Protein AF-A0A955BLV3-F1 (afdb_monomer_lite)

Secondary structure (DSSP, 8-state):
-----SHHHHHHHHHHHHHHHHS------------------------------TT-EEEEEEEEEEEEEEEE---TTSTT-TT-S-EEEEEEEEEEEEEEE-----HHHHHHHHHHHHHHHHT-SB-TTS-B---HHHHHHHHHHHHHHHHHHHHHHHHHHT-HHHHHHHHHHHHHTT-HHHHHTT-------

Structure (mmCIF, N/CA/C/O backbone):
data_AF-A0A955BLV3-F1
#
_entry.id   AF-A0A955BLV3-F1
#
loop_
_atom_site.group_PDB
_atom_site.id
_atom_site.type_symbol
_atom_site.label_atom_id
_atom_site.label_alt_id
_atom_site.label_comp_id
_atom_site.label_asym_id
_atom_site.label_entity_id
_atom_site.label_seq_id
_atom_site.pdbx_PDB_ins_code
_atom_site.Cartn_x
_atom_site.Cartn_y
_atom_site.Cartn_z
_atom_site.occupancy
_atom_site.B_iso_or_equiv
_atom_site.auth_seq_id
_atom_site.auth_comp_id
_atom_site.auth_asym_id
_atom_site.auth_atom_id
_atom_site.pdbx_PDB_model_num
ATOM 1 N N . MET A 1 1 ? 104.290 30.096 -1.759 1.00 41.81 1 MET A N 1
ATOM 2 C CA . MET A 1 1 ? 103.885 31.305 -1.017 1.00 41.81 1 MET A CA 1
ATOM 3 C C . MET A 1 1 ? 102.812 31.991 -1.837 1.00 41.81 1 MET A C 1
ATOM 5 O O . MET A 1 1 ? 103.156 32.382 -2.937 1.00 41.81 1 MET A O 1
ATOM 9 N N . LEU A 1 2 ? 101.586 32.039 -1.290 1.00 43.69 2 LEU A N 1
ATOM 10 C CA . LEU A 1 2 ? 100.451 32.942 -1.575 1.00 43.69 2 LEU A CA 1
ATOM 11 C C . LEU A 1 2 ? 100.029 33.124 -3.053 1.00 43.69 2 LEU A C 1
ATOM 13 O O . LEU A 1 2 ? 100.850 33.360 -3.918 1.00 43.69 2 LEU A O 1
ATOM 17 N N . SER A 1 3 ? 98.762 33.092 -3.444 1.00 47.62 3 SER A N 1
ATOM 18 C CA . SER A 1 3 ? 97.493 33.281 -2.734 1.00 47.62 3 SER A CA 1
ATOM 19 C C . SER A 1 3 ? 96.396 32.627 -3.592 1.00 47.62 3 SER A C 1
ATOM 21 O O . SER A 1 3 ? 96.433 32.655 -4.819 1.00 47.62 3 SER A O 1
ATOM 23 N N . ASP A 1 4 ? 95.495 31.843 -3.010 1.00 55.97 4 ASP A N 1
ATOM 24 C CA . ASP A 1 4 ? 94.243 32.306 -2.395 1.00 55.97 4 ASP A CA 1
ATOM 25 C C . ASP A 1 4 ? 93.416 33.230 -3.307 1.00 55.97 4 ASP A C 1
ATOM 27 O O . ASP A 1 4 ? 93.172 34.390 -2.993 1.00 55.97 4 ASP A O 1
ATOM 31 N N . GLY A 1 5 ? 92.974 32.712 -4.459 1.00 52.47 5 GLY A N 1
ATOM 32 C CA . GLY A 1 5 ? 92.034 33.421 -5.346 1.00 52.47 5 GLY A CA 1
ATOM 33 C C . GLY A 1 5 ? 90.875 32.581 -5.894 1.00 52.47 5 GLY A C 1
ATOM 34 O O . GLY A 1 5 ? 89.934 33.132 -6.456 1.00 52.47 5 GLY A O 1
ATOM 35 N N . CYS A 1 6 ? 90.899 31.253 -5.734 1.00 46.31 6 CYS A N 1
ATOM 36 C CA . CYS A 1 6 ? 89.975 30.367 -6.459 1.00 46.31 6 CYS A CA 1
ATOM 37 C C . CYS A 1 6 ? 88.735 29.933 -5.644 1.00 46.31 6 CYS A C 1
ATOM 39 O O . CYS A 1 6 ? 87.732 29.508 -6.210 1.00 46.31 6 CYS A O 1
ATOM 41 N N . GLY A 1 7 ? 88.751 30.077 -4.313 1.00 51.06 7 GLY A N 1
ATOM 42 C CA . GLY A 1 7 ? 87.651 29.617 -3.448 1.00 51.06 7 GLY A CA 1
ATOM 43 C C . GLY A 1 7 ? 86.468 30.587 -3.319 1.00 51.06 7 GLY A C 1
ATOM 44 O O . GLY A 1 7 ? 85.351 30.171 -3.006 1.00 51.06 7 GLY A O 1
ATOM 45 N N . THR A 1 8 ? 86.688 31.882 -3.563 1.00 52.72 8 THR A N 1
ATOM 46 C CA . THR A 1 8 ? 85.695 32.932 -3.271 1.00 52.72 8 THR A CA 1
ATOM 47 C C . THR A 1 8 ? 84.676 33.104 -4.400 1.00 52.72 8 THR A C 1
ATOM 49 O O . THR A 1 8 ? 83.507 33.379 -4.141 1.00 52.72 8 THR A O 1
ATOM 52 N N . VAL A 1 9 ? 85.074 32.855 -5.652 1.00 53.97 9 VAL A N 1
ATOM 53 C CA . VAL A 1 9 ? 84.189 33.002 -6.823 1.00 53.97 9 VAL A CA 1
ATOM 54 C C . VAL A 1 9 ? 83.113 31.910 -6.846 1.00 53.97 9 VAL A C 1
ATOM 56 O O . VAL A 1 9 ? 81.953 32.172 -7.160 1.00 53.97 9 VAL A O 1
ATOM 59 N N . TRP A 1 10 ? 83.466 30.693 -6.425 1.00 48.00 10 TRP A N 1
ATOM 60 C CA . TRP A 1 10 ? 82.543 29.555 -6.418 1.00 48.00 10 TRP A CA 1
ATOM 61 C C . TRP A 1 10 ? 81.489 29.644 -5.306 1.00 48.00 10 TRP A C 1
ATOM 63 O O . TRP A 1 10 ? 80.335 29.266 -5.511 1.00 48.00 10 TRP A O 1
ATOM 73 N N . ARG A 1 11 ? 81.844 30.229 -4.154 1.00 52.75 11 ARG A N 1
ATOM 74 C CA . ARG A 1 11 ? 80.896 30.480 -3.055 1.00 52.75 11 ARG A CA 1
ATOM 75 C C . ARG A 1 11 ? 79.864 31.560 -3.395 1.00 52.75 11 ARG A C 1
ATOM 77 O O . ARG A 1 11 ? 78.702 31.402 -3.032 1.00 52.75 11 ARG A O 1
ATOM 84 N N . CYS A 1 12 ? 80.243 32.600 -4.141 1.00 50.69 12 CYS A N 1
ATOM 85 C CA . CYS A 1 12 ? 79.296 33.621 -4.606 1.00 50.69 12 CYS A CA 1
ATOM 86 C C . CYS A 1 12 ? 78.358 33.095 -5.709 1.00 50.69 12 CYS A C 1
ATOM 88 O O . CYS A 1 12 ? 77.173 33.423 -5.708 1.00 50.69 12 CYS A O 1
ATOM 90 N N . ALA A 1 13 ? 78.851 32.230 -6.603 1.00 52.94 13 ALA A N 1
ATOM 91 C CA . ALA A 1 13 ? 78.028 31.613 -7.648 1.00 52.94 13 ALA A CA 1
ATOM 92 C C . ALA A 1 13 ? 76.961 30.656 -7.078 1.00 52.94 13 ALA A C 1
ATOM 94 O O . ALA A 1 13 ? 75.814 30.668 -7.525 1.00 52.94 13 ALA A O 1
ATOM 95 N N . LEU A 1 14 ? 77.306 29.876 -6.047 1.00 52.59 14 LEU A N 1
ATOM 96 C CA . LEU A 1 14 ? 76.364 28.971 -5.377 1.00 52.59 14 LEU A CA 1
ATOM 97 C C . LEU A 1 14 ? 75.278 29.716 -4.585 1.00 52.59 14 LEU A C 1
ATOM 99 O O . LEU A 1 14 ? 74.123 29.293 -4.593 1.00 52.59 14 LEU A O 1
ATOM 103 N N . LEU A 1 15 ? 75.611 30.850 -3.960 1.00 54.25 15 LEU A N 1
ATOM 104 C CA . LEU A 1 15 ? 74.626 31.694 -3.269 1.00 54.25 15 LEU A CA 1
ATOM 105 C C . LEU A 1 15 ? 73.683 32.420 -4.245 1.00 54.25 15 LEU A C 1
ATOM 107 O O . LEU A 1 15 ? 72.492 32.541 -3.959 1.00 54.25 15 LEU A O 1
ATOM 111 N N . GLY A 1 16 ? 74.173 32.832 -5.420 1.00 53.47 16 GLY A N 1
ATOM 112 C CA . GLY A 1 16 ? 73.336 33.424 -6.472 1.00 53.47 16 GLY A CA 1
ATOM 113 C C . GLY A 1 16 ? 72.336 32.433 -7.083 1.00 53.47 16 GLY A C 1
ATOM 114 O O . GLY A 1 16 ? 71.168 32.771 -7.277 1.00 53.47 16 GLY A O 1
ATOM 115 N N . ALA A 1 17 ? 72.758 31.188 -7.324 1.00 53.56 17 ALA A N 1
ATOM 116 C CA . ALA A 1 17 ? 71.884 30.147 -7.873 1.00 53.56 17 ALA A CA 1
ATOM 117 C C . ALA A 1 17 ? 70.778 29.718 -6.891 1.00 53.56 17 ALA A C 1
ATOM 119 O O . ALA A 1 17 ? 69.649 29.450 -7.304 1.00 53.56 17 ALA A O 1
ATOM 120 N N . LEU A 1 18 ? 71.066 29.709 -5.584 1.00 52.84 18 LEU A N 1
ATOM 121 C CA . LEU A 1 18 ? 70.081 29.339 -4.564 1.00 52.84 18 LEU A CA 1
ATOM 122 C C . LEU A 1 18 ? 69.027 30.443 -4.342 1.00 52.84 18 LEU A C 1
ATOM 124 O O . LEU A 1 18 ? 67.868 30.134 -4.077 1.00 52.84 18 LEU A O 1
ATOM 128 N N . ALA A 1 19 ? 69.382 31.718 -4.540 1.00 50.75 19 ALA A N 1
ATOM 129 C CA . ALA A 1 19 ? 68.429 32.834 -4.495 1.00 50.75 19 ALA A CA 1
ATOM 130 C C . ALA A 1 19 ? 67.481 32.871 -5.715 1.00 50.75 19 ALA A C 1
ATOM 132 O O . ALA A 1 19 ? 66.307 33.230 -5.581 1.00 50.75 19 ALA A O 1
ATOM 133 N N . ALA A 1 20 ? 67.955 32.443 -6.892 1.00 51.16 20 ALA A N 1
ATOM 134 C CA . ALA A 1 20 ? 67.124 32.306 -8.092 1.00 51.16 20 ALA A CA 1
ATOM 135 C C . ALA A 1 20 ? 66.161 31.102 -8.019 1.00 51.16 20 ALA A C 1
ATOM 137 O O . ALA A 1 20 ? 65.061 31.159 -8.565 1.00 51.16 20 ALA A O 1
ATOM 138 N N . ALA A 1 21 ? 66.526 30.034 -7.301 1.00 50.75 21 ALA A N 1
ATOM 139 C CA . ALA A 1 21 ? 65.658 28.868 -7.120 1.00 50.75 21 ALA A CA 1
ATOM 140 C C . ALA A 1 21 ? 64.458 29.139 -6.189 1.00 50.75 21 ALA A C 1
ATOM 142 O O . ALA A 1 21 ? 63.402 28.533 -6.358 1.00 50.75 21 ALA A O 1
ATOM 143 N N . VAL A 1 22 ? 64.583 30.066 -5.230 1.00 52.88 22 VAL A N 1
ATOM 144 C CA . VAL A 1 22 ? 63.515 30.370 -4.253 1.00 52.88 22 VAL A CA 1
ATOM 145 C C . VAL A 1 22 ? 62.474 31.362 -4.798 1.00 52.88 22 VAL A C 1
ATOM 147 O O . VAL A 1 22 ? 61.337 31.382 -4.334 1.00 52.88 22 VAL A O 1
ATOM 150 N N . THR A 1 23 ? 62.805 32.152 -5.822 1.00 52.72 23 THR A N 1
ATOM 151 C CA . THR A 1 23 ? 61.884 33.150 -6.403 1.00 52.72 23 THR A CA 1
ATOM 152 C C . THR A 1 23 ? 61.032 32.622 -7.563 1.00 52.72 23 THR A C 1
ATOM 154 O O . THR A 1 23 ? 60.131 33.319 -8.024 1.00 52.72 23 THR A O 1
ATOM 157 N N . ALA A 1 24 ?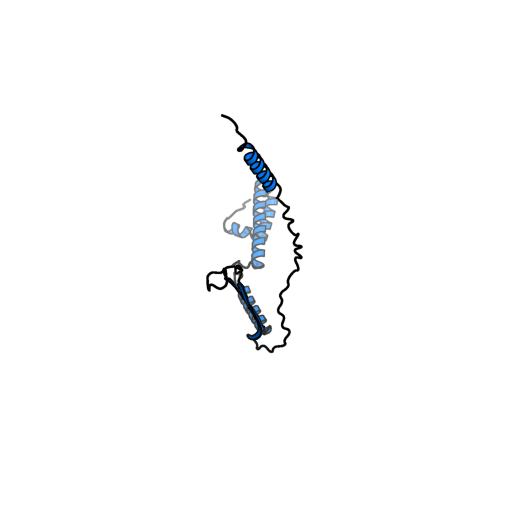 61.217 31.362 -7.970 1.00 48.25 24 ALA A N 1
ATOM 158 C CA . ALA A 1 24 ? 60.401 30.693 -8.985 1.00 48.25 24 ALA A CA 1
ATOM 159 C C . ALA A 1 24 ? 59.160 29.975 -8.411 1.00 48.25 24 ALA A C 1
ATOM 161 O O . ALA A 1 24 ? 58.654 29.030 -9.014 1.00 48.25 24 ALA A O 1
ATOM 162 N N . VAL A 1 25 ? 58.607 30.442 -7.284 1.00 51.34 25 VAL A N 1
ATOM 163 C CA . VAL A 1 25 ? 57.214 30.134 -6.902 1.00 51.34 25 VAL A CA 1
ATOM 164 C C . VAL A 1 25 ? 56.297 31.037 -7.735 1.00 51.34 25 VAL A C 1
ATOM 166 O O . VAL A 1 25 ? 55.610 31.935 -7.249 1.00 51.34 25 VAL A O 1
ATOM 169 N N . GLY A 1 26 ? 56.365 30.840 -9.052 1.00 49.84 26 GLY A N 1
ATOM 170 C CA . GLY A 1 26 ? 55.448 31.418 -10.017 1.00 49.84 26 GLY A CA 1
ATOM 171 C C . GLY A 1 26 ? 54.077 30.811 -9.776 1.00 49.84 26 GLY A C 1
ATOM 172 O O . GLY A 1 26 ? 53.856 29.638 -10.051 1.00 49.84 26 GLY A O 1
ATOM 173 N N . ARG A 1 27 ? 53.212 31.630 -9.179 1.00 51.41 27 ARG A N 1
ATOM 174 C CA . ARG A 1 27 ? 51.766 31.479 -9.000 1.00 51.41 27 ARG A CA 1
ATOM 175 C C . ARG A 1 27 ? 51.173 30.351 -9.847 1.00 51.41 27 ARG A C 1
ATOM 177 O O . ARG A 1 27 ? 50.987 30.496 -11.053 1.00 51.41 27 ARG A O 1
ATOM 184 N N . CYS A 1 28 ? 50.796 29.262 -9.184 1.00 49.41 28 CYS A N 1
ATOM 185 C CA . CYS A 1 28 ? 49.754 28.383 -9.682 1.00 49.41 28 CYS A CA 1
ATOM 186 C C . CYS A 1 28 ? 48.475 29.229 -9.673 1.00 49.41 28 CYS A C 1
ATOM 188 O O . CYS A 1 28 ? 47.757 29.272 -8.674 1.00 49.41 28 CYS A O 1
ATOM 190 N N . GLU A 1 29 ? 48.221 29.987 -10.737 1.00 53.81 29 GLU A N 1
ATOM 191 C CA . GLU A 1 29 ? 46.892 30.525 -10.973 1.00 53.81 29 GLU A CA 1
ATOM 192 C C . GLU A 1 29 ? 46.002 29.308 -11.186 1.00 53.81 29 GLU A C 1
ATOM 194 O O . GLU A 1 29 ? 45.973 28.694 -12.253 1.00 53.81 29 GLU A O 1
ATOM 199 N N . GLY A 1 30 ? 45.355 28.886 -10.099 1.00 45.75 30 GLY A N 1
ATOM 200 C CA . GLY A 1 30 ? 44.266 27.940 -10.163 1.00 45.75 30 GLY A CA 1
ATOM 201 C C . GLY A 1 30 ? 43.266 28.529 -11.135 1.00 45.75 30 GLY A C 1
ATOM 202 O O . GLY A 1 30 ? 42.584 29.497 -10.801 1.00 45.75 30 GLY A O 1
ATOM 203 N N . GLN A 1 31 ? 43.223 27.977 -12.350 1.00 57.50 31 GLN A N 1
ATOM 204 C CA . GLN A 1 31 ? 42.129 28.219 -13.271 1.00 57.50 31 GLN A CA 1
ATOM 205 C C . GLN A 1 31 ? 40.856 28.052 -12.453 1.00 57.50 31 GLN A C 1
ATOM 207 O O . GLN A 1 31 ? 40.599 26.977 -11.900 1.00 57.50 31 GLN A O 1
ATOM 212 N N . THR A 1 32 ? 40.095 29.132 -12.310 1.00 55.00 32 THR A N 1
ATOM 213 C CA . THR A 1 32 ? 38.776 29.085 -11.704 1.00 55.00 32 THR A CA 1
ATOM 214 C C . THR A 1 32 ? 37.904 28.307 -12.675 1.00 55.00 32 THR A C 1
ATOM 216 O O . THR A 1 32 ? 37.265 28.855 -13.567 1.00 55.00 32 THR A O 1
ATOM 219 N N . VAL A 1 33 ? 37.948 26.979 -12.548 1.00 56.28 33 VAL A N 1
ATOM 220 C CA . VAL A 1 33 ? 37.059 26.063 -13.247 1.00 56.28 33 VAL A CA 1
ATOM 221 C C . VAL A 1 33 ? 35.659 26.467 -12.821 1.00 56.28 33 VAL A C 1
ATOM 223 O O . VAL A 1 33 ? 35.214 26.145 -11.718 1.00 56.28 33 VAL A O 1
ATOM 226 N N . GLN A 1 34 ? 34.986 27.231 -13.677 1.00 64.75 34 GLN A N 1
ATOM 227 C CA . GLN A 1 34 ? 33.592 27.586 -13.502 1.00 64.75 34 GLN A CA 1
ATOM 228 C C . GLN A 1 34 ? 32.796 26.288 -13.619 1.00 64.75 34 GLN A C 1
ATOM 230 O O . GLN A 1 34 ? 32.464 25.827 -14.710 1.00 64.75 34 GLN A O 1
ATOM 235 N N . ARG A 1 35 ? 32.544 25.640 -12.477 1.00 61.69 35 ARG A N 1
ATOM 236 C CA . ARG A 1 35 ? 31.644 24.493 -12.403 1.00 61.69 35 ARG A CA 1
ATOM 237 C C . ARG A 1 35 ? 30.228 25.031 -12.524 1.00 61.69 35 ARG A C 1
ATOM 239 O O . ARG A 1 35 ? 29.573 25.314 -11.526 1.00 61.69 35 ARG A O 1
ATOM 246 N N . LEU A 1 36 ? 29.769 25.187 -13.759 1.00 69.00 36 LEU A N 1
ATOM 247 C CA . LEU A 1 36 ? 28.344 25.237 -14.035 1.00 69.00 36 LEU A CA 1
ATOM 248 C C . LEU A 1 36 ? 27.786 23.881 -13.598 1.00 69.00 36 LEU A C 1
ATOM 250 O O . LEU A 1 36 ? 28.032 22.858 -14.237 1.00 69.00 36 LEU A O 1
ATOM 254 N N . LEU A 1 37 ? 27.099 23.854 -12.456 1.00 78.38 37 LEU A N 1
ATOM 255 C CA . LEU A 1 37 ? 26.375 22.673 -12.011 1.00 78.38 37 LEU A CA 1
ATOM 256 C C . LEU A 1 37 ? 25.085 22.611 -12.828 1.00 78.38 37 LEU A C 1
ATOM 258 O O . LEU A 1 37 ? 24.020 23.004 -12.360 1.00 78.38 37 LEU A O 1
ATOM 262 N N . LEU A 1 38 ? 25.196 22.193 -14.091 1.00 84.50 38 LEU A N 1
ATOM 263 C CA . LEU A 1 38 ? 24.004 21.884 -14.864 1.00 84.50 38 LEU A CA 1
ATOM 264 C C . LEU A 1 38 ? 23.388 20.625 -14.246 1.00 84.50 38 LEU A C 1
ATOM 266 O O . LEU A 1 38 ? 24.076 19.599 -14.176 1.00 84.50 38 LEU A O 1
ATOM 270 N N . PRO A 1 39 ? 22.123 20.668 -13.791 1.00 83.19 39 PRO A N 1
ATOM 271 C CA . PRO A 1 39 ? 21.417 19.450 -13.450 1.00 83.19 39 PRO A CA 1
ATOM 272 C C . PRO A 1 39 ? 21.353 18.596 -14.719 1.00 83.19 39 PRO A C 1
ATOM 274 O O . PRO A 1 39 ? 20.697 18.938 -15.702 1.00 83.19 39 PRO A O 1
ATOM 277 N N . THR A 1 40 ? 22.127 17.515 -14.730 1.00 82.38 40 THR A N 1
ATOM 278 C CA . THR A 1 40 ? 22.131 16.554 -15.828 1.00 82.38 40 THR A CA 1
ATOM 279 C C . THR A 1 40 ? 20.998 15.577 -15.574 1.00 82.38 40 THR A C 1
ATOM 281 O O . THR A 1 40 ? 21.087 14.703 -14.715 1.00 82.38 40 THR A O 1
ATOM 284 N N . PHE A 1 41 ? 19.899 15.760 -16.300 1.00 80.25 41 PHE A N 1
ATOM 285 C CA . PHE A 1 41 ? 18.784 14.825 -16.282 1.00 80.25 41 PHE A CA 1
ATOM 286 C C . PHE A 1 41 ? 19.031 13.744 -17.331 1.00 80.25 41 PHE A C 1
ATOM 288 O O . PHE A 1 41 ? 19.151 14.034 -18.519 1.00 80.25 41 PHE A O 1
ATOM 295 N N . TYR A 1 42 ? 19.091 12.493 -16.888 1.00 76.19 42 TYR A N 1
ATOM 296 C CA . TYR A 1 42 ? 19.060 11.329 -17.763 1.00 76.19 42 TYR A CA 1
ATOM 297 C C . TYR A 1 42 ? 17.682 10.691 -17.607 1.00 76.19 42 TYR A C 1
ATOM 299 O O . TYR A 1 42 ? 17.310 10.292 -16.505 1.00 76.19 42 TYR A O 1
ATOM 307 N N . GLY A 1 43 ? 16.911 10.639 -18.691 1.00 78.50 43 GLY A N 1
ATOM 308 C CA . GLY A 1 43 ? 15.562 10.085 -18.697 1.00 78.50 43 GLY A CA 1
ATOM 309 C C . GLY A 1 43 ? 15.359 9.178 -19.900 1.00 78.50 43 GLY A C 1
ATOM 310 O O . GLY A 1 43 ? 15.777 9.504 -21.008 1.00 78.50 43 GLY A O 1
ATOM 311 N N . PHE A 1 44 ? 14.713 8.041 -19.673 1.00 78.31 44 PHE A N 1
ATOM 312 C CA . PHE A 1 44 ? 14.191 7.175 -20.721 1.00 78.31 44 PHE A CA 1
ATOM 313 C C . PHE A 1 44 ? 12.666 7.196 -20.616 1.00 78.31 44 PHE A C 1
ATOM 315 O O . PHE A 1 44 ? 12.121 6.953 -19.541 1.00 78.31 44 PHE A O 1
ATOM 322 N N . GLY A 1 45 ? 11.988 7.523 -21.715 1.00 81.62 45 GLY A N 1
ATOM 323 C CA . GLY A 1 45 ? 10.532 7.576 -21.787 1.00 81.62 45 GLY A CA 1
ATOM 324 C C . GLY A 1 45 ? 10.037 6.829 -23.016 1.00 81.62 45 GLY A C 1
ATOM 325 O O . GLY A 1 45 ? 10.569 7.012 -24.109 1.00 81.62 45 GLY A O 1
ATOM 326 N N . ALA A 1 46 ? 9.013 6.002 -22.833 1.00 79.44 46 ALA A N 1
ATOM 327 C CA . ALA A 1 46 ? 8.322 5.310 -23.910 1.00 79.44 46 ALA A CA 1
ATOM 328 C C . ALA A 1 46 ? 6.824 5.610 -23.799 1.00 79.44 46 ALA A C 1
ATOM 330 O O . ALA A 1 46 ? 6.217 5.359 -22.759 1.00 79.44 46 ALA A O 1
ATOM 331 N N . GLN A 1 47 ? 6.231 6.147 -24.866 1.00 89.00 47 GLN A N 1
ATOM 332 C CA . GLN A 1 47 ? 4.793 6.389 -24.962 1.00 89.00 47 GLN A CA 1
ATOM 333 C C . GLN A 1 47 ? 4.216 5.414 -25.984 1.00 89.00 47 GLN A C 1
ATOM 335 O O . GLN A 1 47 ? 4.313 5.621 -27.190 1.00 89.00 47 GLN A O 1
ATOM 340 N N . THR A 1 48 ? 3.676 4.305 -25.494 1.00 87.94 48 THR A N 1
ATOM 341 C CA . THR A 1 48 ? 3.106 3.240 -26.323 1.00 87.94 48 THR A CA 1
ATOM 342 C C . THR A 1 48 ? 1.774 2.799 -25.735 1.00 87.94 48 THR A C 1
ATOM 344 O O . THR A 1 48 ? 1.515 2.984 -24.545 1.00 87.94 48 THR A O 1
ATOM 347 N N . THR A 1 49 ? 0.912 2.229 -26.570 1.00 92.12 49 THR A N 1
ATOM 348 C CA . THR A 1 49 ? -0.342 1.617 -26.130 1.00 92.12 49 THR A CA 1
ATOM 349 C C . THR A 1 49 ? -0.192 0.112 -26.251 1.00 92.12 49 THR A C 1
ATOM 351 O O . THR A 1 49 ? 0.081 -0.397 -27.336 1.00 92.12 49 THR A O 1
ATOM 354 N N . VAL A 1 50 ? -0.354 -0.595 -25.136 1.00 92.38 50 VAL A N 1
ATOM 355 C CA . VAL A 1 50 ? -0.257 -2.054 -25.078 1.00 92.38 50 VAL A CA 1
ATOM 356 C C . VAL A 1 50 ? -1.530 -2.635 -24.478 1.00 92.38 50 VAL A C 1
ATOM 358 O O . VAL A 1 50 ? -2.101 -2.069 -23.547 1.00 92.38 50 VAL A O 1
ATOM 361 N N . VAL A 1 51 ? -1.978 -3.768 -25.015 1.00 94.81 51 VAL A N 1
ATOM 362 C CA . VAL A 1 51 ? -3.062 -4.556 -24.422 1.00 94.81 51 VAL A CA 1
ATOM 363 C C . VAL A 1 51 ? -2.430 -5.520 -23.426 1.00 94.81 51 VAL A C 1
ATOM 365 O O . VAL A 1 51 ? -1.631 -6.373 -23.808 1.00 94.81 51 VAL A O 1
ATOM 368 N N . VAL A 1 52 ? -2.764 -5.359 -22.147 1.00 95.88 52 VAL A N 1
ATOM 369 C CA . VAL A 1 52 ? -2.251 -6.186 -21.048 1.00 95.88 52 VAL A CA 1
ATOM 370 C C . VAL A 1 52 ? -3.396 -7.070 -20.551 1.00 95.88 52 VAL A C 1
ATOM 372 O O . VAL A 1 52 ? -4.466 -6.533 -20.258 1.00 95.88 52 VAL A O 1
ATOM 375 N N . PRO A 1 53 ? -3.222 -8.402 -20.466 1.00 92.50 53 PRO A N 1
ATOM 376 C CA . PRO A 1 53 ? -4.239 -9.257 -19.867 1.00 92.50 53 PRO A CA 1
ATOM 377 C C . PRO A 1 53 ? -4.360 -8.974 -18.363 1.00 92.50 53 PRO A C 1
ATOM 379 O O . PRO A 1 53 ? -3.421 -8.475 -17.743 1.00 92.50 53 PRO A O 1
ATOM 382 N N . ASP A 1 54 ? -5.506 -9.296 -17.760 1.00 94.75 54 ASP A N 1
ATOM 383 C CA . ASP A 1 54 ? -5.684 -9.143 -16.314 1.00 94.75 54 ASP A CA 1
ATOM 384 C C . ASP A 1 54 ? -4.677 -10.020 -15.547 1.00 94.75 54 ASP A C 1
ATOM 386 O O . ASP A 1 54 ? -4.501 -11.199 -15.863 1.00 94.75 54 ASP A O 1
ATOM 390 N N . ARG A 1 55 ? -3.968 -9.422 -14.582 1.00 90.06 55 ARG A N 1
ATOM 391 C CA . ARG A 1 55 ? -2.790 -9.977 -13.880 1.00 90.06 55 ARG A CA 1
ATOM 392 C C . ARG A 1 55 ? -1.598 -10.306 -14.784 1.00 90.06 55 ARG A C 1
ATOM 394 O O . ARG A 1 55 ? -0.655 -10.974 -14.360 1.00 90.06 55 ARG A O 1
ATOM 401 N N . GLY A 1 56 ? -1.627 -9.830 -16.021 1.00 92.25 56 GLY A N 1
ATOM 402 C CA . GLY A 1 56 ? -0.548 -9.959 -16.979 1.00 92.25 56 GLY A CA 1
ATOM 403 C C . GLY A 1 56 ? 0.549 -8.928 -16.774 1.00 92.25 56 GLY A C 1
ATOM 404 O O . GLY A 1 56 ? 0.342 -7.851 -16.210 1.00 92.25 56 GLY A O 1
ATOM 405 N N . THR A 1 57 ? 1.719 -9.250 -17.314 1.00 93.56 57 THR A N 1
ATOM 406 C CA . THR A 1 57 ? 2.826 -8.315 -17.476 1.00 93.56 57 THR A CA 1
ATOM 407 C C . 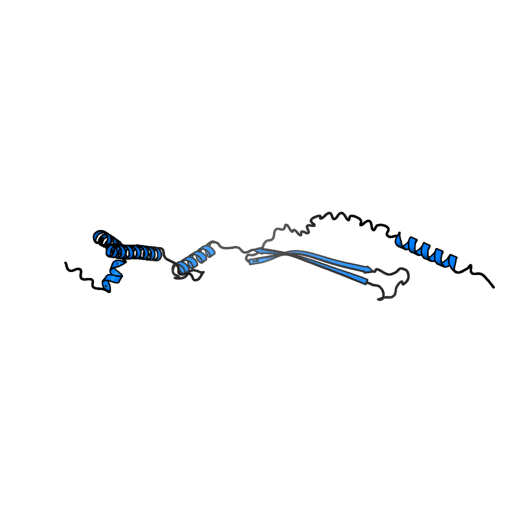THR A 1 57 ? 3.187 -8.225 -18.954 1.00 93.56 57 THR A C 1
ATOM 409 O O . THR A 1 57 ? 3.194 -9.225 -19.671 1.00 93.56 57 THR A O 1
ATOM 412 N N . VAL A 1 58 ? 3.456 -7.014 -19.435 1.00 95.00 58 VAL A N 1
ATOM 413 C CA . VAL A 1 58 ? 3.923 -6.758 -20.801 1.00 95.00 58 VAL A CA 1
ATOM 414 C C . VAL A 1 58 ? 5.226 -5.985 -20.727 1.00 95.00 58 VAL A C 1
ATOM 416 O O . VAL A 1 58 ? 5.329 -4.962 -20.048 1.00 95.00 58 VAL A O 1
ATOM 419 N N . TYR A 1 59 ? 6.230 -6.485 -21.437 1.00 93.00 59 TYR A N 1
ATOM 420 C CA . TYR A 1 59 ? 7.517 -5.825 -21.578 1.00 93.00 59 TYR A CA 1
ATOM 421 C C . TYR A 1 59 ? 7.404 -4.683 -22.594 1.00 93.00 59 TYR A C 1
ATOM 423 O O . TYR A 1 59 ? 7.045 -4.918 -23.746 1.00 93.00 59 TYR A O 1
ATOM 431 N N . LEU A 1 60 ? 7.692 -3.451 -22.168 1.00 91.06 60 LEU A N 1
ATOM 432 C CA . LEU A 1 60 ? 7.636 -2.263 -23.029 1.00 91.06 60 LEU A CA 1
ATOM 433 C C . LEU A 1 60 ? 8.937 -2.031 -23.801 1.00 91.06 60 LEU A C 1
ATOM 435 O O . LEU A 1 60 ? 8.933 -1.331 -24.811 1.00 91.06 60 LEU A O 1
ATOM 439 N N . GLY A 1 61 ? 10.049 -2.585 -23.319 1.00 89.94 61 GLY A N 1
ATOM 440 C CA . GLY A 1 61 ? 11.368 -2.404 -23.915 1.00 89.94 61 GLY A CA 1
ATOM 441 C C . GLY A 1 61 ? 12.432 -2.047 -22.887 1.00 89.94 61 GLY A C 1
ATOM 442 O O . GLY A 1 61 ? 12.178 -1.973 -21.683 1.00 89.94 61 GLY A O 1
ATOM 443 N N . GLY A 1 62 ? 13.642 -1.804 -23.373 1.00 89.25 62 GLY A N 1
ATOM 444 C CA . GLY A 1 62 ? 14.773 -1.416 -22.549 1.00 89.25 62 GLY A CA 1
ATOM 445 C C . GLY A 1 62 ? 15.851 -0.699 -23.346 1.00 89.25 62 GLY A C 1
ATOM 446 O O . GLY A 1 62 ? 15.837 -0.688 -24.576 1.00 89.25 62 GLY A O 1
ATOM 447 N N . VAL A 1 63 ? 16.767 -0.074 -22.617 1.00 87.75 63 VAL A N 1
ATOM 448 C CA . VAL A 1 63 ? 17.967 0.568 -23.140 1.00 87.75 63 VAL A CA 1
ATOM 449 C C . VAL A 1 63 ? 19.185 -0.140 -22.573 1.00 87.75 63 VAL A C 1
ATOM 451 O O . VAL A 1 63 ? 19.368 -0.207 -21.359 1.00 87.75 63 VAL A O 1
ATOM 454 N N . ASP A 1 64 ? 20.032 -0.637 -23.466 1.00 87.69 64 ASP A N 1
ATOM 455 C CA . ASP A 1 64 ? 21.316 -1.234 -23.131 1.00 87.69 64 ASP A CA 1
ATOM 456 C C . ASP A 1 64 ? 22.433 -0.381 -23.729 1.00 87.69 64 ASP A C 1
ATOM 458 O O . ASP A 1 64 ? 22.515 -0.159 -24.937 1.00 87.69 64 ASP A O 1
ATOM 462 N N . GLY A 1 65 ? 23.300 0.125 -22.862 1.00 82.31 65 GLY A N 1
ATOM 463 C CA . GLY A 1 65 ? 24.473 0.908 -23.216 1.00 82.31 65 GLY A CA 1
ATOM 464 C C . GLY A 1 65 ? 25.724 0.197 -22.731 1.00 82.31 65 GLY A C 1
ATOM 465 O O . GLY A 1 65 ? 25.848 -0.126 -21.554 1.00 82.31 65 GLY A O 1
ATOM 466 N N . SER A 1 66 ? 26.691 -0.026 -23.617 1.00 87.88 66 SER A N 1
ATOM 467 C CA . SER A 1 66 ? 28.027 -0.461 -23.212 1.00 87.88 66 SER A CA 1
ATOM 468 C C . SER A 1 66 ? 29.062 0.499 -23.781 1.00 87.88 66 SER A C 1
ATOM 470 O O . SER A 1 66 ? 29.069 0.802 -24.973 1.00 87.88 66 SER A O 1
ATOM 472 N N . ARG A 1 67 ? 29.934 1.008 -22.917 1.00 84.25 67 ARG A N 1
ATOM 473 C CA . ARG A 1 67 ? 31.043 1.883 -23.271 1.00 84.25 67 ARG A CA 1
ATOM 474 C C . ARG A 1 67 ? 32.335 1.230 -22.811 1.00 84.25 67 ARG A C 1
ATOM 476 O O . ARG A 1 67 ? 32.510 0.914 -21.635 1.00 84.25 67 ARG A O 1
ATOM 483 N N . ARG A 1 68 ? 33.254 1.030 -23.751 1.00 85.12 68 ARG A N 1
ATOM 484 C CA . ARG A 1 68 ? 34.607 0.540 -23.482 1.00 85.12 68 ARG A CA 1
ATOM 485 C C . ARG A 1 68 ? 35.585 1.668 -23.776 1.00 85.12 68 ARG A C 1
ATOM 487 O O . ARG A 1 68 ? 35.650 2.135 -24.906 1.00 85.12 68 ARG A O 1
ATOM 494 N N . GLY A 1 69 ? 36.305 2.116 -22.757 1.00 80.44 69 GLY A N 1
ATOM 495 C CA . GLY A 1 69 ? 37.376 3.098 -22.878 1.00 80.44 69 GLY A CA 1
ATOM 496 C C . GLY A 1 69 ? 38.720 2.416 -22.672 1.00 80.44 69 GLY A C 1
ATOM 497 O O . GLY A 1 69 ? 38.877 1.600 -21.763 1.00 80.44 69 GLY A O 1
ATOM 498 N N . GLN A 1 70 ? 39.695 2.735 -23.511 1.00 76.88 70 GLN A N 1
ATOM 499 C CA . GLN A 1 70 ? 41.074 2.322 -23.300 1.00 76.88 70 GLN A CA 1
ATOM 500 C C . GLN A 1 70 ? 41.955 3.552 -23.450 1.00 76.88 70 GLN A C 1
ATOM 502 O O . GLN A 1 70 ? 42.083 4.082 -24.549 1.00 76.88 70 GLN A O 1
ATOM 507 N N . ASN A 1 71 ? 42.569 3.975 -22.351 1.00 71.50 71 ASN A N 1
ATOM 508 C CA . ASN A 1 71 ? 43.575 5.023 -22.372 1.00 71.50 71 ASN A CA 1
ATOM 509 C C . ASN A 1 71 ? 44.950 4.362 -22.290 1.00 71.50 71 ASN A C 1
ATOM 511 O O . ASN A 1 71 ? 45.263 3.619 -21.354 1.00 71.50 71 ASN A O 1
ATOM 515 N N . CYS A 1 72 ? 45.776 4.609 -23.303 1.00 64.56 72 CYS A N 1
ATOM 516 C CA . CYS A 1 72 ? 47.185 4.252 -23.298 1.00 64.56 72 CYS A CA 1
ATOM 517 C C . CYS A 1 72 ? 48.007 5.533 -23.149 1.00 64.56 72 CYS A C 1
ATOM 519 O O . CYS A 1 72 ? 48.130 6.304 -24.096 1.00 64.56 72 CYS A O 1
ATOM 521 N N . CYS A 1 73 ? 48.570 5.759 -21.963 1.00 63.78 73 CYS A N 1
ATOM 522 C CA . CYS A 1 73 ? 49.581 6.793 -21.778 1.00 63.78 73 CYS A CA 1
ATOM 523 C C . CYS A 1 73 ? 50.950 6.110 -21.885 1.00 63.78 73 CYS A C 1
ATOM 525 O O . CYS A 1 73 ? 51.406 5.459 -20.946 1.00 63.78 73 CYS A O 1
ATOM 527 N N . GLY A 1 74 ? 51.549 6.146 -23.076 1.00 57.47 74 GLY A N 1
ATOM 528 C CA . GLY A 1 74 ? 52.903 5.647 -23.323 1.00 57.47 74 GLY A CA 1
ATOM 529 C C . GLY A 1 74 ? 53.892 6.808 -23.397 1.00 57.47 74 GLY A C 1
ATOM 530 O O . GLY A 1 74 ? 53.582 7.830 -24.004 1.00 57.47 74 GLY A O 1
ATOM 531 N N . MET A 1 75 ? 55.078 6.669 -22.798 1.00 55.31 75 MET A N 1
ATOM 532 C CA . MET A 1 75 ? 56.161 7.639 -22.995 1.00 55.31 75 MET A CA 1
ATOM 533 C C . MET A 1 75 ? 56.655 7.595 -24.457 1.00 55.31 75 MET A C 1
ATOM 535 O O . MET A 1 75 ? 56.856 6.500 -24.987 1.00 55.31 75 MET A O 1
ATOM 539 N N . PRO A 1 76 ? 56.920 8.748 -25.103 1.00 54.03 76 PRO A N 1
ATOM 540 C CA . PRO A 1 76 ? 57.348 8.807 -26.506 1.00 54.03 76 PRO A CA 1
ATOM 541 C C . PRO A 1 76 ? 58.747 8.212 -26.776 1.00 54.03 76 PRO A C 1
ATOM 543 O O . PRO A 1 76 ? 59.091 7.992 -27.931 1.00 54.03 76 PRO A O 1
ATOM 546 N N . LEU A 1 77 ? 59.542 7.904 -25.740 1.00 55.91 77 LEU A N 1
ATOM 547 C CA . LEU A 1 77 ? 60.924 7.397 -25.848 1.00 55.91 77 LEU A CA 1
ATOM 548 C C . LEU A 1 77 ? 61.111 5.964 -25.306 1.00 55.91 77 LEU A C 1
ATOM 550 O O . LEU A 1 77 ? 62.186 5.592 -24.851 1.00 55.91 77 LEU A O 1
ATOM 554 N N . GLY A 1 78 ? 60.058 5.147 -25.352 1.00 54.12 78 GLY A N 1
ATOM 555 C CA . GLY A 1 78 ? 60.084 3.734 -24.944 1.00 54.12 78 GLY A CA 1
ATOM 556 C C . GLY A 1 78 ? 59.000 2.928 -25.653 1.00 54.12 78 GLY A C 1
ATOM 557 O O . GLY A 1 78 ? 58.266 2.161 -25.031 1.00 54.12 78 GLY A O 1
ATOM 558 N N . GLY A 1 79 ? 58.835 3.202 -26.949 1.00 56.44 79 GLY A N 1
ATOM 559 C CA . GLY A 1 79 ? 57.750 2.703 -27.779 1.00 56.44 79 GLY A CA 1
ATOM 560 C C . GLY A 1 79 ? 57.707 1.179 -27.866 1.00 56.44 79 GLY A C 1
ATOM 561 O O . GLY A 1 79 ? 58.651 0.532 -28.304 1.00 56.44 79 GLY A O 1
ATOM 562 N N . GLY A 1 80 ? 56.549 0.619 -27.524 1.00 54.84 80 GLY A N 1
ATOM 563 C CA . GLY A 1 80 ? 56.099 -0.634 -28.121 1.00 54.84 80 GLY A CA 1
ATOM 564 C C . GLY A 1 80 ? 56.264 -1.905 -27.300 1.00 54.84 80 GLY A C 1
ATOM 565 O O . GLY A 1 80 ? 55.806 -2.936 -27.781 1.00 54.84 80 GLY A O 1
ATOM 566 N N . VAL A 1 81 ? 56.820 -1.884 -26.082 1.00 54.91 81 VAL A N 1
ATOM 567 C CA . VAL A 1 81 ? 56.922 -3.130 -25.300 1.00 54.91 81 VAL A CA 1
ATOM 568 C C . VAL A 1 81 ? 55.526 -3.565 -24.813 1.00 54.91 81 VAL A C 1
ATOM 570 O O . VAL A 1 81 ? 54.900 -2.860 -24.006 1.00 54.91 81 VAL A O 1
ATOM 573 N N . PRO A 1 82 ? 54.980 -4.703 -25.291 1.00 52.59 82 PRO A N 1
ATOM 574 C CA . PRO A 1 82 ? 53.664 -5.171 -24.876 1.00 52.59 82 PRO A CA 1
ATOM 575 C C . PRO A 1 82 ? 53.684 -5.494 -23.377 1.00 52.59 82 PRO A C 1
ATOM 577 O O . PRO A 1 82 ? 54.399 -6.386 -22.942 1.00 52.59 82 PRO A O 1
ATOM 580 N N . GLY A 1 83 ? 52.902 -4.760 -22.579 1.00 57.66 83 GLY A N 1
ATOM 581 C CA . GLY A 1 83 ? 52.736 -5.024 -21.141 1.00 57.66 83 GLY A CA 1
ATOM 582 C C . GLY A 1 83 ? 53.521 -4.124 -20.179 1.00 57.66 83 GLY A C 1
ATOM 583 O O . GLY A 1 83 ? 53.276 -4.215 -18.983 1.00 57.66 83 GLY A O 1
ATOM 584 N N . LEU A 1 84 ? 54.384 -3.223 -20.666 1.00 55.88 84 LEU A N 1
ATOM 585 C CA . LEU A 1 84 ? 55.246 -2.369 -19.820 1.00 55.88 84 LEU A CA 1
ATOM 586 C C . LEU A 1 84 ? 54.837 -0.883 -19.756 1.00 55.88 84 LEU A C 1
ATOM 588 O O . LEU A 1 84 ? 55.526 -0.077 -19.142 1.00 55.88 84 LEU A O 1
ATOM 592 N N . GLY A 1 85 ? 53.701 -0.515 -20.355 1.00 58.94 85 GLY A N 1
ATOM 593 C CA . GLY A 1 85 ? 53.088 0.809 -20.197 1.00 58.94 85 GLY A CA 1
ATOM 594 C C . GLY A 1 85 ? 51.812 0.740 -19.361 1.00 58.94 85 GLY A C 1
ATOM 595 O O . GLY A 1 85 ? 51.036 -0.209 -19.509 1.00 58.94 85 GLY A O 1
ATOM 596 N N . SER A 1 86 ? 51.565 1.749 -18.522 1.00 58.19 86 SER A N 1
ATOM 597 C CA . SER A 1 86 ? 50.314 1.895 -17.771 1.00 58.19 86 SER A CA 1
ATOM 598 C C . SER A 1 86 ? 49.129 1.983 -18.740 1.00 58.19 86 SER A C 1
ATOM 600 O O . SER A 1 86 ? 48.978 2.949 -19.489 1.00 58.19 86 SER A O 1
ATOM 602 N N . ARG A 1 87 ? 48.302 0.934 -18.767 1.00 67.56 87 ARG A N 1
ATOM 603 C CA . ARG A 1 87 ? 47.083 0.855 -19.583 1.00 67.56 87 ARG A CA 1
ATOM 604 C C . ARG A 1 87 ? 45.884 0.954 -18.660 1.00 67.56 87 ARG A C 1
ATOM 606 O O . ARG A 1 87 ? 45.638 0.035 -17.883 1.00 67.56 87 ARG A O 1
ATOM 613 N N . GLU A 1 88 ? 45.111 2.018 -18.796 1.00 71.62 88 GLU A N 1
ATOM 614 C CA . GLU A 1 88 ? 43.836 2.138 -18.105 1.00 71.62 88 GLU A CA 1
ATOM 615 C C . GLU A 1 88 ? 42.733 1.603 -19.023 1.00 71.62 88 GLU A C 1
ATOM 617 O O . GLU A 1 88 ? 42.557 2.058 -20.157 1.00 71.62 88 GLU A O 1
ATOM 622 N N . ARG A 1 89 ? 42.014 0.576 -18.561 1.00 77.88 89 ARG A N 1
ATOM 623 C CA . ARG A 1 89 ? 40.841 0.037 -19.256 1.00 77.88 89 ARG A CA 1
ATOM 624 C C . ARG A 1 89 ? 39.608 0.362 -18.429 1.00 77.88 89 ARG A C 1
ATOM 626 O O . ARG A 1 89 ? 39.412 -0.226 -17.372 1.00 77.88 89 ARG A O 1
ATOM 633 N N . GLY A 1 90 ? 38.770 1.251 -18.945 1.00 78.69 90 GLY A N 1
ATOM 634 C CA . GLY A 1 90 ? 37.445 1.526 -18.407 1.00 78.69 90 GLY A CA 1
ATOM 635 C C . GLY A 1 90 ? 36.386 0.690 -19.122 1.00 78.69 90 GLY A C 1
ATOM 636 O O . GLY A 1 90 ? 36.389 0.566 -20.352 1.00 78.69 90 GLY A O 1
ATOM 637 N N . ARG A 1 91 ? 35.450 0.118 -18.367 1.00 79.50 91 ARG A N 1
ATOM 638 C CA . ARG A 1 91 ? 34.221 -0.464 -18.912 1.00 79.50 91 ARG A CA 1
ATOM 639 C C . ARG A 1 91 ? 33.048 0.080 -18.112 1.00 79.50 91 ARG A C 1
ATOM 641 O O . ARG A 1 91 ? 32.994 -0.116 -16.905 1.00 79.50 91 ARG A O 1
ATOM 648 N N . ASN A 1 92 ? 32.095 0.680 -18.812 1.00 78.69 92 ASN A N 1
ATOM 649 C CA . ASN A 1 92 ? 30.838 1.134 -18.241 1.00 78.69 92 ASN A CA 1
ATOM 650 C C . ASN A 1 92 ? 29.721 0.420 -19.001 1.00 78.69 92 ASN A C 1
ATOM 652 O O . ASN A 1 92 ? 29.655 0.513 -20.224 1.00 78.69 92 ASN A O 1
ATOM 656 N N . SER A 1 93 ? 28.863 -0.306 -18.300 1.00 84.06 93 SER A N 1
ATOM 657 C CA . SER A 1 93 ? 27.636 -0.876 -18.859 1.00 84.06 93 SER A CA 1
ATOM 658 C C . SER A 1 93 ? 26.442 -0.323 -18.095 1.00 84.06 93 SER A C 1
ATOM 660 O O . SER A 1 93 ? 26.498 -0.215 -16.872 1.00 84.06 93 SER A O 1
ATOM 662 N N . SER A 1 94 ? 25.383 0.027 -18.809 1.00 80.75 94 SER A N 1
ATOM 663 C CA . SER A 1 94 ? 24.127 0.540 -18.270 1.00 80.75 94 SER A CA 1
ATOM 664 C C . SER A 1 94 ? 22.971 -0.208 -18.918 1.00 80.75 94 SER A C 1
ATOM 666 O O . SER A 1 94 ? 22.895 -0.243 -20.142 1.00 80.75 94 SER A O 1
ATOM 668 N N . THR A 1 95 ? 22.066 -0.749 -18.109 1.00 85.06 95 THR A N 1
ATOM 669 C CA . THR A 1 95 ? 20.847 -1.422 -18.570 1.00 85.06 95 THR A CA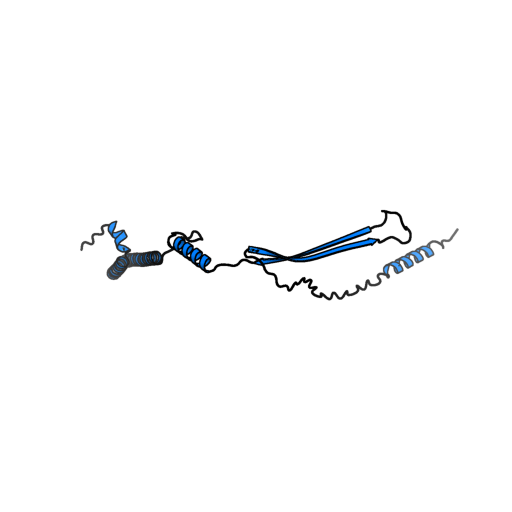 1
ATOM 670 C C .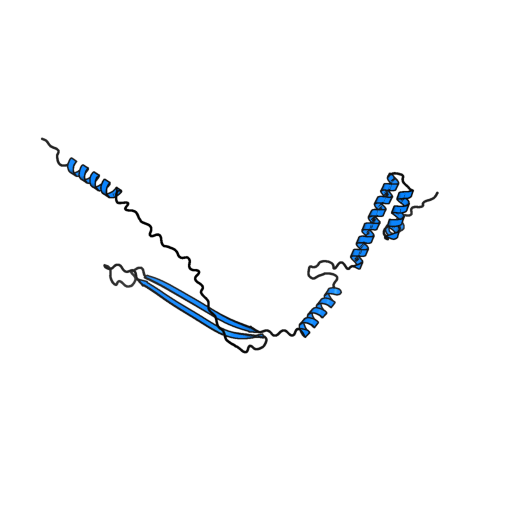 THR A 1 95 ? 19.659 -0.795 -17.859 1.00 85.06 95 THR A C 1
ATOM 672 O O . THR A 1 95 ? 19.687 -0.615 -16.642 1.00 85.06 95 THR A O 1
ATOM 675 N N . GLY A 1 96 ? 18.619 -0.458 -18.611 1.00 84.12 96 GLY A N 1
ATOM 676 C CA . GLY A 1 96 ? 17.332 -0.006 -18.095 1.00 84.12 96 GLY A CA 1
ATOM 677 C C . GLY A 1 96 ? 16.217 -0.735 -18.825 1.00 84.12 96 GLY A C 1
ATOM 678 O O . GLY A 1 96 ? 16.313 -0.944 -20.027 1.00 84.12 96 GLY A O 1
ATOM 679 N N . SER A 1 97 ? 15.160 -1.135 -18.126 1.00 89.75 97 SER A N 1
ATOM 680 C CA . SER A 1 97 ? 14.011 -1.791 -18.754 1.00 89.75 97 SER A CA 1
ATOM 681 C C . SER A 1 97 ? 12.699 -1.271 -18.191 1.00 89.75 97 SER A C 1
ATOM 683 O O . SER A 1 97 ? 12.655 -0.779 -17.064 1.00 89.75 97 SER A O 1
ATOM 685 N N . ALA A 1 98 ? 11.645 -1.360 -18.994 1.00 90.31 98 ALA A N 1
ATOM 686 C CA . ALA A 1 98 ? 10.302 -0.936 -18.650 1.00 90.31 98 ALA A CA 1
ATOM 687 C C . ALA A 1 98 ? 9.314 -2.074 -18.925 1.00 90.31 98 ALA A C 1
ATOM 689 O O . ALA A 1 98 ? 9.346 -2.716 -19.976 1.00 90.31 98 ALA A O 1
ATOM 690 N N . ALA A 1 99 ? 8.410 -2.307 -17.979 1.00 92.62 99 ALA A N 1
ATOM 691 C CA . ALA A 1 99 ? 7.312 -3.253 -18.108 1.00 92.62 99 ALA A CA 1
ATOM 692 C C . ALA A 1 99 ? 6.057 -2.675 -17.450 1.00 92.62 99 ALA A C 1
ATOM 694 O O . ALA A 1 99 ? 6.150 -1.867 -16.525 1.00 92.62 99 ALA A O 1
ATOM 695 N N . VAL A 1 100 ? 4.890 -3.095 -17.929 1.00 92.69 100 VAL A N 1
ATOM 696 C CA . VAL A 1 100 ? 3.583 -2.714 -17.383 1.00 92.69 100 VAL A CA 1
ATOM 697 C C . VAL A 1 100 ? 2.882 -3.959 -16.874 1.00 92.69 100 VAL A C 1
ATOM 699 O O . VAL A 1 100 ? 2.804 -4.963 -17.579 1.00 92.69 100 VAL A O 1
ATOM 702 N N . SER A 1 101 ? 2.348 -3.876 -15.661 1.00 94.62 101 SER A N 1
ATOM 703 C CA . SER A 1 101 ? 1.460 -4.881 -15.083 1.00 94.62 101 SER A CA 1
ATOM 704 C C . SER A 1 101 ? 0.081 -4.275 -14.875 1.00 94.62 101 SER A C 1
ATOM 706 O O . SER A 1 101 ? -0.023 -3.190 -14.300 1.00 94.62 101 SER A O 1
ATOM 708 N N . ALA A 1 102 ? -0.967 -4.972 -15.302 1.00 93.62 102 ALA A N 1
ATOM 709 C CA . ALA A 1 102 ? -2.342 -4.551 -15.064 1.00 93.62 102 ALA A CA 1
ATOM 710 C C . ALA A 1 102 ? -3.041 -5.546 -14.135 1.00 93.62 102 ALA A C 1
ATOM 712 O O . ALA A 1 102 ? -2.852 -6.755 -14.237 1.00 93.62 102 ALA A O 1
ATOM 713 N N . THR A 1 103 ? -3.836 -5.038 -13.200 1.00 94.25 103 THR A N 1
ATOM 714 C CA . THR A 1 103 ? -4.738 -5.848 -12.375 1.00 94.25 103 THR A CA 1
ATOM 715 C C . THR A 1 103 ? -6.085 -5.154 -12.359 1.00 94.25 103 THR A C 1
ATOM 717 O O . THR A 1 103 ? -6.183 -3.998 -11.945 1.00 94.25 103 THR A O 1
ATOM 720 N N . VAL A 1 104 ? -7.108 -5.843 -12.846 1.00 91.19 104 VAL A N 1
ATOM 721 C CA . VAL A 1 104 ? -8.491 -5.390 -12.807 1.00 91.19 104 VAL A CA 1
ATOM 722 C C . VAL A 1 104 ? -9.074 -5.825 -11.473 1.00 91.19 104 VAL A C 1
ATOM 724 O O . VAL A 1 104 ? -8.976 -6.981 -11.068 1.00 91.19 104 VAL A O 1
ATOM 727 N N . ILE A 1 105 ? -9.654 -4.867 -10.761 1.00 92.06 105 ILE A N 1
ATOM 728 C CA . ILE A 1 105 ? -10.232 -5.093 -9.444 1.00 92.06 105 ILE A CA 1
ATOM 729 C C . ILE A 1 105 ? -11.754 -5.095 -9.592 1.00 92.06 105 ILE A C 1
ATOM 731 O O . ILE A 1 105 ? -12.334 -4.081 -9.983 1.00 92.06 105 ILE A O 1
ATOM 735 N N . ASP A 1 106 ? -12.405 -6.216 -9.261 1.00 94.25 106 ASP A N 1
ATOM 736 C CA . ASP A 1 106 ? -13.861 -6.240 -9.102 1.00 94.25 106 ASP A CA 1
ATOM 737 C C . ASP A 1 106 ? -14.230 -5.637 -7.743 1.00 94.25 106 ASP A C 1
ATOM 739 O O . ASP A 1 106 ? -14.076 -6.253 -6.684 1.00 94.25 106 ASP A O 1
ATOM 743 N N . HIS A 1 107 ? -14.734 -4.405 -7.775 1.00 95.62 107 HIS A N 1
ATOM 744 C CA . HIS A 1 107 ? -15.164 -3.707 -6.570 1.00 95.62 107 HIS A CA 1
ATOM 745 C C . HIS A 1 107 ? -16.312 -4.424 -5.850 1.00 95.62 107 HIS A C 1
ATOM 747 O O . HIS A 1 107 ? -16.375 -4.359 -4.630 1.00 95.62 107 HIS A O 1
ATOM 753 N N . ARG A 1 108 ? -17.180 -5.172 -6.546 1.00 95.44 108 ARG A N 1
ATOM 754 C CA . ARG A 1 108 ? -18.286 -5.890 -5.885 1.00 95.44 108 ARG A CA 1
ATOM 755 C C . ARG A 1 108 ? -17.783 -7.046 -5.036 1.00 95.44 108 ARG A C 1
ATOM 757 O O . ARG A 1 108 ? -18.360 -7.334 -3.989 1.00 95.44 108 ARG A O 1
ATOM 764 N N . GLU A 1 109 ? -16.746 -7.736 -5.499 1.00 93.81 109 GLU A N 1
ATOM 765 C CA . GLU A 1 109 ? -16.121 -8.808 -4.731 1.00 93.81 109 GLU A CA 1
ATOM 766 C C . GLU A 1 109 ? -15.360 -8.240 -3.531 1.00 93.81 109 GLU A C 1
ATOM 768 O O . GLU A 1 109 ? -15.523 -8.746 -2.420 1.00 93.81 109 GLU A O 1
ATOM 773 N N . LEU A 1 110 ? -14.620 -7.140 -3.724 1.00 93.38 110 LEU A N 1
ATOM 774 C CA . LEU A 1 110 ? -13.968 -6.432 -2.622 1.00 93.38 110 LEU A CA 1
ATOM 775 C C . LEU A 1 110 ? -14.964 -5.931 -1.582 1.00 93.38 110 LEU A C 1
ATOM 777 O O . LEU A 1 110 ? -14.736 -6.143 -0.397 1.00 93.38 110 LEU A O 1
ATOM 781 N N . ASP A 1 111 ? -16.071 -5.322 -1.997 1.00 96.25 111 ASP A N 1
ATOM 782 C CA . ASP A 1 111 ? -17.085 -4.819 -1.072 1.00 96.25 111 ASP A CA 1
ATOM 783 C C . ASP A 1 111 ? -17.678 -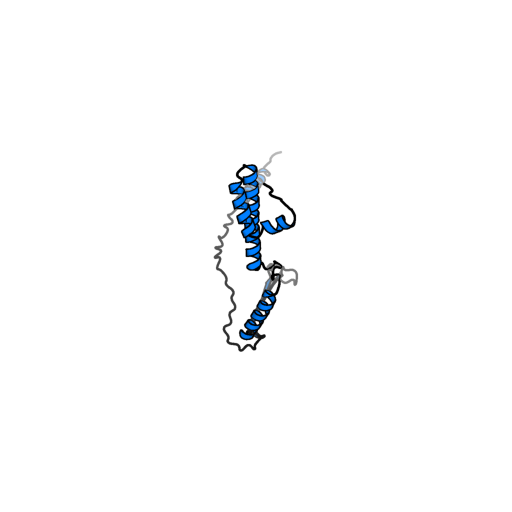5.961 -0.245 1.00 96.25 111 ASP A C 1
ATOM 785 O O . ASP A 1 111 ? -17.791 -5.850 0.974 1.00 96.25 111 ASP A O 1
ATOM 789 N N . ARG A 1 112 ? -17.985 -7.108 -0.867 1.00 94.75 112 ARG A N 1
ATOM 790 C CA . ARG A 1 112 ? -18.436 -8.303 -0.132 1.00 94.75 112 ARG A CA 1
ATOM 791 C C . ARG A 1 112 ? -17.368 -8.823 0.826 1.00 94.75 112 ARG A C 1
ATOM 793 O O . ARG A 1 112 ? -17.701 -9.179 1.955 1.00 94.75 112 ARG A O 1
ATOM 800 N N . ALA A 1 113 ? -16.107 -8.866 0.400 1.00 93.44 113 ALA A N 1
ATOM 801 C CA . ALA A 1 113 ? -15.002 -9.305 1.245 1.00 93.44 113 ALA A CA 1
ATOM 802 C C . ALA A 1 113 ? -14.826 -8.372 2.454 1.00 93.44 113 ALA A C 1
ATOM 804 O O . ALA A 1 113 ? -14.770 -8.849 3.588 1.00 93.44 113 ALA A O 1
ATOM 805 N N . VAL A 1 114 ? -14.829 -7.056 2.231 1.00 94.50 114 VAL A N 1
ATOM 806 C CA . VAL A 1 114 ? -14.733 -6.030 3.276 1.00 94.50 114 VAL A CA 1
ATOM 807 C C . VAL A 1 114 ? -15.924 -6.114 4.224 1.00 94.50 114 VAL A C 1
ATOM 809 O O . VAL A 1 114 ? -15.713 -6.160 5.432 1.00 94.50 114 VAL A O 1
ATOM 812 N N . LEU A 1 115 ? -17.156 -6.213 3.716 1.00 93.62 115 LEU A N 1
ATOM 813 C CA . LEU A 1 115 ? -18.349 -6.357 4.555 1.00 93.62 115 LEU A CA 1
ATOM 814 C C . LEU A 1 115 ? -18.279 -7.625 5.414 1.00 93.62 115 LEU A C 1
ATOM 816 O O . LEU A 1 115 ? -18.436 -7.540 6.632 1.00 93.62 115 LEU A O 1
ATOM 820 N N . SER A 1 116 ? -17.930 -8.771 4.823 1.00 91.56 116 SER A N 1
ATOM 821 C CA . SER A 1 116 ? -17.786 -10.029 5.568 1.00 91.56 116 SER A CA 1
ATOM 822 C C . SER A 1 116 ? -16.711 -9.954 6.661 1.00 91.56 116 SER A C 1
ATOM 824 O O . SER A 1 116 ? -16.863 -10.519 7.744 1.00 91.56 116 SER A O 1
ATOM 826 N N . GLU A 1 117 ? -15.629 -9.216 6.410 1.00 87.44 117 GLU A N 1
ATOM 827 C CA . GLU A 1 117 ? -14.571 -8.987 7.388 1.00 87.44 117 GLU A CA 1
ATOM 828 C C . GLU A 1 117 ? -15.034 -8.028 8.491 1.00 87.44 117 GLU A C 1
ATOM 830 O O . GLU A 1 117 ? -14.750 -8.261 9.667 1.00 87.44 117 GLU A O 1
ATOM 835 N N . THR A 1 118 ? -15.796 -6.981 8.158 1.00 86.94 118 THR A N 1
ATOM 836 C CA . THR A 1 118 ? -16.373 -6.093 9.175 1.00 86.94 118 THR A CA 1
ATOM 837 C C . THR A 1 118 ? -17.362 -6.816 10.079 1.00 86.94 118 THR A C 1
ATOM 839 O O . THR A 1 118 ? -17.312 -6.603 11.287 1.00 86.94 118 THR A O 1
ATOM 842 N N . GLU A 1 119 ? -18.189 -7.720 9.550 1.00 86.00 119 GLU A N 1
ATOM 843 C CA . GLU A 1 119 ? -19.088 -8.551 10.360 1.00 86.00 119 GLU A CA 1
ATOM 844 C C . GLU A 1 119 ? -18.294 -9.432 11.333 1.00 86.00 119 GLU A C 1
ATOM 846 O O . GLU A 1 119 ? -18.570 -9.453 12.535 1.00 86.00 119 GLU A O 1
ATOM 851 N N . ARG A 1 120 ? -17.229 -10.092 10.857 1.00 82.75 120 ARG A N 1
ATOM 852 C CA . ARG A 1 120 ? -16.326 -10.869 11.726 1.00 82.75 120 ARG A CA 1
ATOM 853 C C . ARG A 1 120 ? -15.692 -10.010 12.816 1.00 82.75 120 ARG A C 1
ATOM 855 O O . ARG A 1 120 ? -15.605 -10.450 13.962 1.00 82.75 120 ARG A O 1
ATOM 862 N N . ARG A 1 121 ? -15.268 -8.789 12.483 1.00 77.75 121 ARG A N 1
ATOM 863 C CA . ARG A 1 121 ? -14.643 -7.858 13.435 1.00 77.75 121 ARG A CA 1
ATOM 864 C C . ARG A 1 121 ? -15.624 -7.280 14.443 1.00 77.75 121 ARG A C 1
ATOM 866 O O . ARG A 1 121 ? -15.259 -7.149 15.603 1.00 77.75 121 ARG A O 1
ATOM 873 N N . GLN A 1 122 ? -16.860 -6.985 14.050 1.00 76.94 122 GLN A N 1
ATOM 874 C CA . GLN A 1 122 ? -17.889 -6.503 14.978 1.00 76.94 122 GLN A CA 1
ATOM 875 C C . GLN A 1 122 ? -18.201 -7.528 16.074 1.00 76.94 122 GLN A C 1
ATOM 877 O O . GLN A 1 122 ? -18.484 -7.154 17.211 1.00 76.94 122 GLN A O 1
ATOM 882 N N . HIS A 1 123 ? -18.110 -8.822 15.759 1.00 73.12 123 HIS A N 1
ATOM 883 C CA . HIS A 1 123 ? -18.278 -9.894 16.741 1.00 73.12 123 HIS A CA 1
ATOM 884 C C . HIS A 1 123 ? -16.987 -10.258 17.493 1.00 73.12 123 HIS A C 1
ATOM 886 O O . HIS A 1 123 ? -17.034 -11.007 18.475 1.00 73.12 123 HIS A O 1
ATOM 892 N N . ALA A 1 124 ? -15.834 -9.726 17.084 1.00 75.06 124 ALA A N 1
ATOM 893 C CA . ALA A 1 124 ? -14.572 -9.944 17.770 1.00 75.06 124 ALA A CA 1
ATOM 894 C C . ALA A 1 124 ? -14.464 -9.032 19.004 1.00 75.06 124 ALA A C 1
ATOM 896 O O . ALA A 1 124 ? -14.635 -7.821 18.937 1.00 75.06 124 ALA A O 1
ATOM 897 N N . ARG A 1 125 ? -14.113 -9.608 20.163 1.00 70.12 125 ARG A N 1
ATOM 898 C CA . ARG A 1 125 ? -13.861 -8.839 21.402 1.00 70.12 125 ARG A CA 1
ATOM 899 C C . ARG A 1 125 ? -12.606 -7.957 21.339 1.00 70.12 125 ARG A C 1
ATOM 901 O O . ARG A 1 125 ? -12.397 -7.145 22.239 1.00 70.12 125 ARG A O 1
ATOM 908 N N . ARG A 1 126 ? -11.740 -8.168 20.345 1.00 73.94 126 ARG A N 1
ATOM 909 C CA . ARG A 1 126 ? -10.452 -7.486 20.192 1.00 73.94 126 ARG A CA 1
ATOM 910 C C . ARG A 1 126 ? -10.304 -6.959 18.773 1.00 73.94 126 ARG A C 1
ATOM 912 O O . ARG A 1 126 ? -10.606 -7.681 17.827 1.00 73.94 126 ARG A O 1
ATOM 919 N N . ASP A 1 127 ? -9.822 -5.730 18.656 1.00 73.75 127 ASP A N 1
ATOM 920 C CA . ASP A 1 127 ? -9.502 -5.090 17.382 1.00 73.75 127 ASP A CA 1
ATOM 921 C C . ASP A 1 127 ? -8.198 -5.659 16.777 1.00 73.75 127 ASP A C 1
ATOM 923 O O . ASP A 1 127 ? -7.462 -6.402 17.431 1.00 73.75 127 ASP A O 1
ATOM 927 N N . VAL A 1 128 ? -7.868 -5.283 15.537 1.00 69.94 128 VAL A N 1
ATOM 928 C CA . VAL A 1 128 ? -6.645 -5.656 14.795 1.00 69.94 128 VAL A CA 1
ATOM 929 C C . VAL A 1 128 ? -5.368 -5.330 15.577 1.00 69.94 128 VAL A C 1
ATOM 931 O O . VAL A 1 128 ? -4.353 -6.007 15.431 1.00 69.94 128 VAL A O 1
ATOM 934 N N . ARG A 1 129 ? -5.417 -4.312 16.442 1.00 77.31 129 ARG A N 1
ATOM 935 C CA . ARG A 1 129 ? -4.322 -3.917 17.343 1.00 77.31 129 ARG A CA 1
ATOM 936 C C . ARG A 1 129 ? -4.238 -4.743 18.632 1.00 77.31 129 ARG A C 1
ATOM 938 O O . ARG A 1 129 ? -3.360 -4.499 19.453 1.00 77.31 129 ARG A O 1
ATOM 945 N N . GLY A 1 130 ? -5.139 -5.704 18.827 1.00 73.56 130 GLY A N 1
ATOM 946 C CA . GLY A 1 130 ? -5.255 -6.504 20.048 1.00 73.56 130 GLY A CA 1
ATOM 947 C C . GLY A 1 130 ? -5.937 -5.778 21.213 1.00 73.56 130 GLY A C 1
ATOM 948 O O . GLY A 1 130 ? -6.059 -6.352 22.296 1.00 73.56 130 GLY A O 1
ATOM 949 N N . GLU A 1 131 ? -6.397 -4.546 20.999 1.00 75.19 131 GLU A N 1
ATOM 950 C CA . GLU A 1 131 ? -7.105 -3.740 21.990 1.00 75.19 131 GLU A CA 1
ATOM 951 C C . GLU A 1 131 ? -8.528 -4.268 22.197 1.00 75.19 131 GLU A C 1
ATOM 953 O O . GLU A 1 131 ? -9.168 -4.730 21.251 1.00 75.19 131 GLU A O 1
ATOM 958 N N . GLN A 1 132 ? -9.022 -4.250 23.437 1.00 70.44 132 GLN A N 1
ATOM 959 C CA . GLN A 1 132 ? -10.409 -4.632 23.694 1.00 70.44 132 GLN A CA 1
ATOM 960 C C . GLN A 1 132 ? -11.334 -3.573 23.100 1.00 70.44 132 GLN A C 1
ATOM 962 O O . GLN A 1 132 ? -11.177 -2.389 23.378 1.00 70.44 132 GLN A O 1
ATOM 967 N N . VAL A 1 133 ? -12.307 -4.001 22.298 1.00 72.19 133 VAL A N 1
ATOM 968 C CA . VAL A 1 133 ? -13.284 -3.077 21.717 1.00 72.19 133 VAL A CA 1
ATOM 969 C C . VAL A 1 133 ? -14.221 -2.620 22.835 1.00 72.19 133 VAL A C 1
ATOM 971 O O . VAL A 1 133 ? -15.126 -3.355 23.243 1.00 72.19 133 VAL A O 1
ATOM 974 N N . GLU A 1 134 ? -13.997 -1.417 23.367 1.00 71.69 134 GLU A N 1
ATOM 975 C CA . GLU A 1 134 ? -14.937 -0.778 24.283 1.00 71.69 134 GLU A CA 1
ATOM 976 C C . GLU A 1 134 ? -16.231 -0.470 23.529 1.00 71.69 134 GLU A C 1
ATOM 978 O O . GLU A 1 134 ? -16.346 0.485 22.763 1.00 71.69 134 GLU A O 1
ATOM 983 N N . THR A 1 135 ? -17.243 -1.302 23.745 1.00 74.75 135 THR A N 1
ATOM 984 C CA . THR A 1 135 ? -18.592 -1.004 23.266 1.00 74.75 135 THR A CA 1
ATOM 985 C C . THR A 1 135 ? -19.107 0.278 23.927 1.00 74.75 135 THR A C 1
ATOM 987 O O . THR A 1 135 ? -18.834 0.535 25.102 1.00 74.75 135 THR A O 1
ATOM 990 N N . ALA A 1 136 ? -19.936 1.051 23.222 1.00 77.69 136 ALA A N 1
ATOM 991 C CA . ALA A 1 136 ? -20.581 2.234 23.803 1.00 77.69 136 ALA A CA 1
ATOM 992 C C . ALA A 1 136 ? -21.331 1.904 25.113 1.00 77.69 136 ALA A C 1
ATOM 994 O O . ALA A 1 136 ? -21.339 2.679 26.063 1.00 77.69 136 ALA A O 1
ATOM 995 N N . ALA A 1 137 ? -21.902 0.701 25.217 1.00 76.50 137 ALA A N 1
ATOM 996 C CA . ALA A 1 137 ? -22.566 0.241 26.432 1.00 76.50 137 ALA A CA 1
ATOM 997 C C . ALA A 1 137 ? -21.601 -0.059 27.598 1.00 76.50 137 ALA A C 1
ATOM 999 O O . ALA A 1 137 ? -21.996 0.048 28.761 1.00 76.50 137 ALA A O 1
ATOM 1000 N N . SER A 1 138 ? -20.358 -0.484 27.338 1.00 79.19 138 SER A N 1
ATOM 1001 C CA . SER A 1 138 ? -19.347 -0.666 28.393 1.00 79.19 138 SER A CA 1
ATOM 1002 C C . SER A 1 138 ? -18.765 0.663 28.854 1.00 79.19 138 SER A C 1
ATOM 1004 O O . SER A 1 138 ? -18.633 0.855 30.060 1.00 79.19 138 SER A O 1
ATOM 1006 N N . SER A 1 139 ? -18.501 1.602 27.941 1.00 83.00 139 SER A N 1
ATOM 1007 C CA . SER A 1 139 ? -18.000 2.927 28.323 1.00 83.00 139 SER A CA 1
ATOM 1008 C C . SER A 1 139 ? -19.027 3.687 29.168 1.00 83.00 139 SER A C 1
ATOM 1010 O O . SER A 1 139 ? -18.683 4.163 30.246 1.00 83.00 139 SER A O 1
ATOM 1012 N N . ILE A 1 140 ? -20.311 3.678 28.783 1.00 82.56 140 ILE A N 1
ATOM 1013 C CA . ILE A 1 140 ? -21.398 4.293 29.570 1.00 82.56 140 ILE A CA 1
ATOM 1014 C C . ILE A 1 140 ? -21.496 3.681 30.977 1.00 82.56 140 ILE A C 1
ATOM 1016 O O . ILE A 1 140 ? -21.618 4.414 31.960 1.00 82.56 140 ILE A O 1
ATOM 1020 N N . ARG A 1 141 ? -21.409 2.348 31.104 1.00 81.44 141 ARG A N 1
ATOM 1021 C CA . ARG A 1 141 ? -21.429 1.667 32.414 1.00 81.44 141 ARG A CA 1
ATOM 1022 C C . ARG A 1 141 ? -20.218 2.022 33.274 1.00 81.44 141 ARG A C 1
ATOM 1024 O O . ARG A 1 141 ? -20.379 2.256 34.473 1.00 81.44 141 ARG A O 1
ATOM 1031 N N . ASN A 1 142 ? -19.032 2.108 32.675 1.00 84.38 142 ASN A N 1
ATOM 1032 C CA . ASN A 1 142 ? -17.814 2.512 33.374 1.00 84.38 142 ASN A CA 1
ATOM 1033 C C . ASN A 1 142 ? -17.926 3.958 33.873 1.00 84.38 142 ASN A C 1
ATOM 1035 O O . ASN A 1 142 ? -17.659 4.221 35.044 1.00 84.38 142 ASN A O 1
ATOM 1039 N N . THR A 1 143 ? -18.401 4.883 33.035 1.00 86.00 143 THR A N 1
ATOM 1040 C CA . THR A 1 143 ? -18.613 6.286 33.420 1.00 86.00 143 THR A CA 1
ATOM 1041 C C . THR A 1 143 ? -19.660 6.421 34.523 1.00 86.00 143 THR A C 1
ATOM 1043 O O . THR A 1 143 ? -19.429 7.133 35.499 1.00 86.00 143 THR A O 1
ATOM 1046 N N . ALA A 1 144 ? -20.790 5.715 34.421 1.00 83.81 144 ALA A N 1
ATOM 1047 C CA . ALA A 1 144 ? -21.817 5.719 35.464 1.00 83.81 144 ALA A CA 1
ATOM 1048 C C . ALA A 1 144 ? -21.261 5.220 36.810 1.00 83.81 144 ALA A C 1
ATOM 1050 O O . ALA A 1 144 ? -21.489 5.854 37.841 1.00 83.81 144 ALA A O 1
ATOM 1051 N N . SER A 1 145 ? -20.451 4.158 36.779 1.00 83.00 145 SER A N 1
ATOM 1052 C CA . SER A 1 145 ? -19.800 3.601 37.970 1.00 83.00 145 SER A CA 1
ATOM 1053 C C . SER A 1 145 ? -18.769 4.563 38.576 1.00 83.00 145 SER A C 1
ATOM 1055 O O . SER A 1 145 ? -18.710 4.731 39.791 1.00 83.00 145 SER A O 1
ATOM 1057 N N . GLN A 1 146 ? -17.979 5.256 37.750 1.00 85.88 146 GLN A N 1
ATOM 1058 C CA . GLN A 1 146 ? -17.032 6.275 38.223 1.00 85.88 146 GLN A CA 1
ATOM 1059 C C . GLN A 1 146 ? -17.744 7.453 38.897 1.00 85.88 146 GLN A C 1
ATOM 1061 O O . GLN A 1 146 ? -17.337 7.897 39.971 1.00 85.88 146 GLN A O 1
ATOM 1066 N N . VAL A 1 147 ? -18.826 7.941 38.286 1.00 87.94 147 VAL A N 1
ATOM 1067 C CA . VAL A 1 147 ? -19.625 9.046 38.828 1.00 87.94 147 VAL A CA 1
ATOM 1068 C C . VAL A 1 147 ? -20.293 8.643 40.143 1.00 87.94 147 VAL A C 1
ATOM 1070 O O . VAL A 1 147 ? -20.243 9.409 41.102 1.00 87.94 147 VAL A O 1
ATOM 1073 N N . GLY A 1 148 ? -20.852 7.435 40.238 1.00 87.19 148 GLY A N 1
ATOM 1074 C CA . GLY A 1 148 ? -21.419 6.956 41.499 1.00 87.19 148 GLY A CA 1
ATOM 1075 C C . GLY A 1 148 ? -20.363 6.799 42.602 1.00 87.19 148 GLY A C 1
ATOM 1076 O O . GLY A 1 148 ? -20.599 7.245 43.721 1.00 87.19 148 GLY A O 1
ATOM 1077 N N . ASN A 1 149 ? -19.167 6.282 42.289 1.00 88.00 149 ASN A N 1
ATOM 1078 C CA . ASN A 1 149 ? -18.059 6.189 43.255 1.00 88.00 149 ASN A CA 1
ATOM 1079 C C . ASN A 1 149 ? -17.643 7.564 43.795 1.00 88.00 149 ASN A C 1
ATOM 1081 O O . ASN A 1 149 ? -17.336 7.705 44.979 1.00 88.00 149 ASN A O 1
ATOM 1085 N N . LYS A 1 150 ? -17.670 8.596 42.943 1.00 91.56 150 LYS A N 1
ATOM 1086 C CA . LYS A 1 150 ? -17.399 9.976 43.359 1.00 91.56 150 LYS A CA 1
ATOM 1087 C C . LYS A 1 150 ? -18.408 10.460 44.403 1.00 91.56 150 LYS A C 1
ATOM 1089 O O . LYS A 1 150 ? -18.011 11.084 45.382 1.00 91.56 150 LYS A O 1
ATOM 1094 N N . TYR A 1 151 ? -19.694 10.172 44.211 1.00 91.00 151 TYR A N 1
ATOM 1095 C CA . TYR A 1 151 ? -20.728 10.565 45.168 1.00 91.00 151 TYR A CA 1
ATOM 1096 C C . TYR A 1 151 ? -20.610 9.823 46.503 1.00 91.00 151 TYR A C 1
ATOM 1098 O O . TYR A 1 151 ? -20.794 10.445 47.542 1.00 91.00 151 TYR A O 1
ATOM 1106 N N . VAL A 1 152 ? -20.202 8.549 46.502 1.00 90.31 152 VAL A N 1
ATOM 1107 C CA . VAL A 1 152 ? -19.906 7.813 47.748 1.00 90.31 152 VAL A CA 1
ATOM 1108 C C . VAL A 1 152 ? -18.814 8.515 48.557 1.00 90.31 152 VAL A C 1
ATOM 1110 O O . VAL A 1 152 ? -18.962 8.707 49.760 1.00 90.31 152 VAL A O 1
ATOM 1113 N N . TRP A 1 153 ? -17.733 8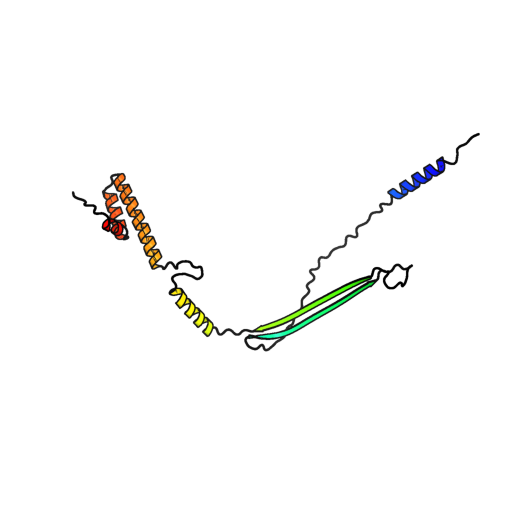.941 47.900 1.00 90.06 153 TRP A N 1
ATOM 1114 C CA . TRP A 1 153 ? -16.642 9.643 48.576 1.00 90.06 153 TRP A CA 1
ATOM 1115 C C . TRP A 1 153 ? -17.084 10.995 49.158 1.00 90.06 153 TRP A C 1
ATOM 1117 O O . TRP A 1 153 ? -16.726 11.322 50.288 1.00 90.06 153 TRP A O 1
ATOM 1127 N N . LEU A 1 154 ? -17.910 11.750 48.423 1.00 92.50 154 LEU A N 1
ATOM 1128 C CA . LEU A 1 154 ? -18.481 13.012 48.910 1.00 92.50 154 LEU A CA 1
ATOM 1129 C C . LEU A 1 154 ? -19.413 12.802 50.111 1.00 92.50 154 LEU A C 1
ATOM 1131 O O . LEU A 1 154 ? -19.369 13.590 51.052 1.00 92.50 154 LEU A O 1
ATOM 1135 N N . GLY A 1 155 ? -20.201 11.722 50.110 1.00 91.25 155 GLY A N 1
ATOM 1136 C CA . GLY A 1 155 ? -21.029 11.335 51.254 1.00 91.25 155 GLY A CA 1
ATOM 1137 C C . GLY A 1 155 ? -20.193 11.065 52.505 1.00 91.25 155 GLY A C 1
ATOM 1138 O O . GLY A 1 155 ? -20.461 11.643 53.554 1.00 91.25 155 GLY A O 1
ATOM 1139 N N . MET A 1 156 ? -19.115 10.284 52.372 1.00 91.44 156 MET A N 1
ATOM 1140 C CA . MET A 1 156 ? -18.193 9.990 53.480 1.00 91.44 156 MET A CA 1
ATOM 1141 C C . MET A 1 156 ? -17.496 11.241 54.026 1.00 91.44 156 MET A C 1
ATOM 1143 O O . MET A 1 156 ? -17.208 11.321 55.220 1.00 91.44 156 MET A O 1
ATOM 1147 N N . GLN A 1 157 ? -17.177 12.210 53.166 1.00 93.62 157 GLN A N 1
ATOM 1148 C CA . GLN A 1 157 ? -16.581 13.465 53.614 1.00 93.62 157 GLN A CA 1
ATOM 1149 C C . GLN A 1 157 ? -17.594 14.327 54.375 1.00 93.62 157 GLN A C 1
ATOM 1151 O O . GLN A 1 157 ? -17.276 14.801 55.461 1.00 93.62 157 GLN A O 1
ATOM 1156 N N . ALA A 1 158 ? -18.824 14.441 53.870 1.00 92.38 158 ALA A N 1
ATOM 1157 C CA . ALA A 1 158 ? -19.896 15.158 54.557 1.00 92.38 158 ALA A CA 1
ATOM 1158 C C . ALA A 1 158 ? -20.213 14.560 55.944 1.00 92.38 158 ALA A C 1
ATOM 1160 O O . ALA A 1 158 ? -20.450 15.308 56.890 1.00 92.38 158 ALA A O 1
ATOM 1161 N N . GLU A 1 159 ? -20.133 13.232 56.103 1.00 91.44 159 GLU A N 1
ATOM 1162 C CA . GLU A 1 159 ? -20.252 12.575 57.416 1.00 91.44 159 GLU A CA 1
ATOM 1163 C C . GLU A 1 159 ? -19.142 12.993 58.387 1.00 91.44 159 GLU A C 1
ATOM 1165 O O . GLU A 1 159 ? -19.417 13.240 59.561 1.00 91.44 159 GLU A O 1
ATOM 1170 N N . ARG A 1 160 ? -17.892 13.101 57.913 1.00 92.94 160 ARG A N 1
ATOM 1171 C CA . ARG A 1 160 ? -16.762 13.563 58.741 1.00 92.94 160 ARG A CA 1
ATOM 1172 C C . ARG A 1 160 ? -16.905 15.022 59.151 1.00 92.94 160 ARG A C 1
ATOM 1174 O O . ARG A 1 160 ? -16.517 15.373 60.262 1.00 92.94 160 ARG A O 1
ATOM 1181 N N . ASP A 1 161 ? -17.466 15.836 58.267 1.00 93.75 161 ASP A N 1
ATOM 1182 C CA . ASP A 1 161 ? -17.702 17.259 58.500 1.00 93.75 161 ASP A CA 1
ATOM 1183 C C . ASP A 1 161 ? -18.963 17.509 59.360 1.00 93.75 161 ASP A C 1
ATOM 1185 O O . ASP A 1 161 ? -19.210 18.635 59.791 1.00 93.75 161 ASP A O 1
ATOM 1189 N N . GLY A 1 162 ? -19.742 16.459 59.658 1.00 92.69 162 GLY A N 1
ATOM 1190 C CA . GLY A 1 162 ? -20.937 16.511 60.505 1.00 92.69 162 GLY A CA 1
ATOM 1191 C C . GLY A 1 162 ? -22.218 16.953 59.787 1.00 92.69 162 GLY A C 1
ATOM 1192 O O . GLY A 1 162 ? -23.246 17.135 60.442 1.00 92.69 162 GLY A O 1
ATOM 1193 N N . ASP A 1 163 ? -22.198 17.103 58.460 1.00 93.69 163 ASP A N 1
ATOM 1194 C CA . ASP A 1 163 ? -23.372 17.465 57.659 1.00 93.69 163 ASP A CA 1
ATOM 1195 C C . ASP A 1 163 ? -24.109 16.213 57.157 1.00 93.69 163 ASP A C 1
ATOM 1197 O O . ASP A 1 163 ? -23.909 15.706 56.048 1.00 93.69 163 ASP A O 1
ATOM 1201 N N . LEU A 1 164 ? -25.005 15.712 58.009 1.00 86.75 164 LEU A N 1
ATOM 1202 C CA . LEU A 1 164 ? -25.795 14.509 57.740 1.00 86.75 164 LEU A CA 1
ATOM 1203 C C . LEU A 1 164 ? -26.799 14.685 56.587 1.00 86.75 164 LEU A C 1
ATOM 1205 O O . LEU A 1 164 ? -27.158 13.704 55.931 1.00 86.75 164 LEU A O 1
ATOM 1209 N N . GLN A 1 165 ? -27.265 15.911 56.323 1.00 85.38 165 GLN A N 1
ATOM 1210 C CA . GLN A 1 165 ? -28.218 16.167 55.236 1.00 85.38 165 GLN A CA 1
ATOM 1211 C C . GLN A 1 165 ? -27.511 16.102 53.883 1.00 85.38 165 GLN A C 1
ATOM 1213 O O . GLN A 1 165 ? -28.002 15.442 52.965 1.00 85.38 165 GLN A O 1
ATOM 1218 N N . ALA A 1 166 ? -26.327 16.711 53.777 1.00 85.81 166 ALA A N 1
ATOM 1219 C CA . ALA A 1 166 ? -25.497 16.600 52.584 1.00 85.81 166 ALA A CA 1
ATOM 1220 C C . ALA A 1 166 ? -25.077 15.143 52.324 1.00 85.81 166 ALA A C 1
ATOM 1222 O O . ALA A 1 166 ? -25.201 14.662 51.194 1.00 85.81 166 ALA A O 1
ATOM 1223 N N . ALA A 1 167 ? -24.663 14.412 53.367 1.00 88.44 167 ALA A N 1
ATOM 1224 C CA . ALA A 1 167 ? -24.299 12.999 53.257 1.00 88.44 167 ALA A CA 1
ATOM 1225 C C . ALA A 1 167 ? -25.431 12.152 52.654 1.00 88.44 167 ALA A C 1
ATOM 1227 O O . ALA A 1 167 ? -25.204 11.389 51.711 1.00 88.44 167 ALA A O 1
ATOM 1228 N N . ARG A 1 168 ? -26.670 12.338 53.129 1.00 89.94 168 ARG A N 1
ATOM 1229 C CA . ARG A 1 168 ? -27.848 11.623 52.618 1.00 89.94 168 ARG A CA 1
ATOM 1230 C C . ARG A 1 168 ? -28.056 11.841 51.119 1.00 89.94 168 ARG A C 1
ATOM 1232 O O . ARG A 1 168 ? -28.236 10.868 50.390 1.00 89.94 168 ARG A O 1
ATOM 1239 N N . VAL A 1 169 ? -27.995 13.091 50.662 1.00 91.25 169 VAL A N 1
ATOM 1240 C CA . VAL A 1 169 ? -28.187 13.443 49.244 1.00 91.25 169 VAL A CA 1
ATOM 1241 C C . VAL A 1 169 ? -27.084 12.833 48.373 1.00 91.25 169 VAL A C 1
ATOM 1243 O O . VAL A 1 169 ? -27.356 12.312 47.291 1.00 91.25 169 VAL A O 1
ATOM 1246 N N . PHE A 1 170 ? -25.833 12.828 48.843 1.00 89.62 170 PHE A N 1
ATOM 1247 C CA . PHE A 1 170 ? -24.729 12.199 48.113 1.00 89.62 170 PHE A CA 1
ATOM 1248 C C . PHE A 1 170 ? -24.867 10.676 48.017 1.00 89.62 170 PHE A C 1
ATOM 1250 O O . PHE A 1 170 ? -24.642 10.111 46.943 1.00 89.62 170 PHE A O 1
ATOM 1257 N N . TYR A 1 171 ? -25.286 10.002 49.088 1.00 87.75 171 TYR A N 1
ATOM 1258 C CA . TYR A 1 171 ? -25.540 8.561 49.042 1.00 87.75 171 TYR A CA 1
ATOM 1259 C C . TYR A 1 171 ? -26.737 8.199 48.155 1.00 87.75 171 TYR A C 1
ATOM 1261 O O . TYR A 1 171 ? -26.686 7.191 47.448 1.00 87.75 171 TYR A O 1
ATOM 1269 N N . GLU A 1 172 ? -27.772 9.037 48.119 1.00 89.38 172 GLU A N 1
ATOM 1270 C CA . GLU A 1 172 ? -28.912 8.873 47.213 1.00 89.38 172 GLU A CA 1
ATOM 1271 C C . GLU A 1 172 ? -28.477 8.984 45.743 1.00 89.38 172 GLU A C 1
ATOM 1273 O O . GLU A 1 172 ? -28.707 8.061 44.959 1.00 89.38 172 GLU A O 1
ATOM 1278 N N . MET A 1 173 ? -27.715 10.025 45.388 1.00 88.88 173 MET A N 1
ATOM 1279 C CA . MET A 1 173 ? -27.148 10.169 44.038 1.00 88.88 173 MET A CA 1
ATOM 1280 C C . MET A 1 173 ? -26.213 9.006 43.657 1.00 88.88 173 MET A C 1
ATOM 1282 O O . MET A 1 173 ? -26.159 8.594 42.494 1.00 88.88 173 MET A O 1
ATOM 1286 N N . ALA A 1 174 ? -25.478 8.438 44.618 1.00 88.25 174 ALA A N 1
ATOM 1287 C CA . ALA A 1 174 ? -24.657 7.248 44.391 1.00 88.25 174 ALA A CA 1
ATOM 1288 C C . ALA A 1 174 ? -25.497 5.980 44.135 1.00 88.25 174 ALA A C 1
ATOM 1290 O O . ALA A 1 174 ? -25.097 5.117 43.342 1.00 88.25 174 ALA A O 1
ATOM 1291 N N . ALA A 1 175 ? -26.653 5.855 44.793 1.00 84.75 175 ALA A N 1
ATOM 1292 C CA . ALA A 1 175 ? -27.585 4.748 44.606 1.00 84.75 175 ALA A CA 1
ATOM 1293 C C . ALA A 1 175 ? -28.275 4.810 43.240 1.00 84.75 175 ALA A C 1
ATOM 1295 O O . ALA A 1 175 ? -28.311 3.798 42.538 1.00 84.75 175 ALA A O 1
ATOM 1296 N N . GLU A 1 176 ? -28.714 5.995 42.810 1.00 83.88 176 GLU A N 1
ATOM 1297 C CA . GLU A 1 176 ? -29.299 6.207 41.478 1.00 83.88 176 GLU A CA 1
ATOM 1298 C C . GLU A 1 176 ? -28.327 5.860 40.343 1.00 83.88 176 GLU A C 1
ATOM 1300 O O . GLU A 1 176 ? -28.729 5.365 39.290 1.00 83.88 176 GLU A O 1
ATOM 1305 N N . ARG A 1 177 ? -27.021 6.068 40.558 1.00 84.00 177 ARG A N 1
ATOM 1306 C CA . ARG A 1 177 ? -25.970 5.711 39.590 1.00 84.00 177 ARG A CA 1
ATOM 1307 C C . ARG A 1 177 ? -25.540 4.244 39.646 1.00 84.00 177 ARG A C 1
ATOM 1309 O O . ARG A 1 177 ? -24.627 3.858 38.919 1.00 84.00 177 ARG A O 1
ATOM 1316 N N . GLY A 1 178 ? -26.214 3.420 40.452 1.00 70.62 178 GLY A N 1
ATOM 1317 C CA . GLY A 1 178 ? -26.031 1.967 40.499 1.00 70.62 178 GLY A CA 1
ATOM 1318 C C . GLY A 1 178 ? -24.805 1.498 41.284 1.00 70.62 178 GLY A C 1
ATOM 1319 O O . GLY A 1 178 ? -24.472 0.316 41.232 1.00 70.62 178 GLY A O 1
ATOM 1320 N N . VAL A 1 179 ? -24.140 2.395 42.019 1.00 64.62 179 VAL A N 1
ATOM 1321 C CA . VAL A 1 179 ? -22.892 2.098 42.743 1.00 64.62 179 VAL A CA 1
ATOM 1322 C C . VAL A 1 179 ? -23.149 1.704 44.196 1.00 64.62 179 VAL A C 1
ATOM 1324 O O . VAL A 1 179 ? -22.508 0.788 44.710 1.00 64.62 179 VAL A O 1
ATOM 1327 N N . ALA A 1 180 ? -24.121 2.332 44.863 1.00 52.31 180 ALA A N 1
ATOM 1328 C CA . ALA A 1 180 ? -24.329 2.111 46.298 1.00 52.31 180 ALA A CA 1
ATOM 1329 C C . ALA A 1 180 ? -24.853 0.700 46.643 1.00 52.31 180 ALA A C 1
ATOM 1331 O O . ALA A 1 180 ? -24.553 0.170 47.712 1.00 52.31 180 ALA A O 1
ATOM 1332 N N . LEU A 1 181 ? -25.576 0.040 45.730 1.00 47.69 181 LEU A N 1
ATOM 1333 C CA . LEU A 1 181 ? -26.173 -1.278 45.992 1.00 47.69 181 LEU A CA 1
ATOM 1334 C C . LEU A 1 181 ? -25.165 -2.438 45.969 1.00 47.69 181 LEU A C 1
ATOM 1336 O O . LEU A 1 181 ? -25.443 -3.486 46.554 1.00 47.69 181 LEU A O 1
ATOM 1340 N N . GLN A 1 182 ? -23.996 -2.278 45.338 1.00 50.34 182 GLN A N 1
ATOM 1341 C CA . GLN A 1 182 ? -22.973 -3.332 45.337 1.00 50.34 182 GLN A CA 1
ATOM 1342 C C . GLN A 1 182 ? -22.315 -3.493 46.714 1.00 50.34 182 GLN A C 1
ATOM 1344 O O . GLN A 1 182 ? -22.067 -4.621 47.137 1.00 50.34 182 GLN A O 1
ATOM 1349 N N . ASN A 1 183 ? -22.116 -2.390 47.444 1.00 44.50 183 ASN A N 1
ATOM 1350 C CA . ASN A 1 183 ? -21.511 -2.412 48.778 1.00 44.50 183 ASN A CA 1
ATOM 1351 C C . ASN A 1 183 ? -22.534 -2.708 49.889 1.00 44.50 183 ASN A C 1
ATOM 1353 O O . ASN A 1 183 ? -22.210 -3.453 50.816 1.00 44.50 183 ASN A O 1
ATOM 1357 N N . TYR A 1 184 ? -23.783 -2.234 49.762 1.00 42.84 184 TYR A N 1
ATOM 1358 C CA . TYR A 1 184 ? -24.859 -2.501 50.735 1.00 42.84 184 TYR A CA 1
ATOM 1359 C C . TYR A 1 184 ? -25.254 -3.983 50.810 1.00 42.84 184 TYR A C 1
ATOM 1361 O O . TYR A 1 184 ? -25.631 -4.485 51.865 1.00 42.84 184 TYR A O 1
ATOM 1369 N N . ARG A 1 185 ? -25.105 -4.729 49.705 1.00 43.97 185 ARG A N 1
ATOM 1370 C CA . ARG A 1 185 ? -25.312 -6.186 49.699 1.00 43.97 185 ARG A CA 1
ATOM 1371 C C . ARG A 1 185 ? -24.225 -6.945 50.480 1.00 43.97 185 ARG A C 1
ATOM 1373 O O . ARG A 1 185 ? -24.437 -8.111 50.798 1.00 43.97 185 ARG A O 1
ATOM 1380 N N . SER A 1 186 ? -23.093 -6.303 50.796 1.00 48.38 186 SER A N 1
ATOM 1381 C CA . SER A 1 186 ? -21.997 -6.895 51.581 1.00 48.38 186 SER A CA 1
ATOM 1382 C C . SER A 1 186 ? -21.932 -6.420 53.041 1.00 48.38 186 SER A C 1
ATOM 1384 O O . SER A 1 186 ? -21.275 -7.067 53.851 1.00 48.38 186 SER A O 1
ATOM 1386 N N . GLY A 1 187 ? -22.631 -5.342 53.409 1.00 44.03 187 GLY A N 1
ATOM 1387 C CA . GLY A 1 187 ? -22.559 -4.766 54.752 1.00 44.03 187 GLY A CA 1
ATOM 1388 C C . GLY A 1 187 ? -23.896 -4.199 55.208 1.00 44.03 187 GLY A C 1
ATOM 1389 O O . GLY A 1 187 ? -24.322 -3.148 54.744 1.00 44.03 187 GLY A O 1
ATOM 1390 N N . ARG A 1 188 ? -24.533 -4.914 56.137 1.00 41.12 188 ARG A N 1
ATOM 1391 C CA . ARG A 1 188 ? -25.690 -4.486 56.927 1.00 41.12 188 ARG A CA 1
ATOM 1392 C C . ARG A 1 188 ? -25.304 -3.222 57.708 1.00 41.12 188 ARG A C 1
ATOM 1394 O O . ARG A 1 188 ? -24.487 -3.311 58.620 1.00 41.12 188 ARG A O 1
ATOM 1401 N N . VAL A 1 189 ? -25.849 -2.066 57.339 1.00 40.94 189 VAL A N 1
ATOM 1402 C CA . VAL A 1 189 ? -25.814 -0.863 58.180 1.00 40.94 189 VAL A CA 1
ATOM 1403 C C . VAL A 1 189 ? -27.247 -0.606 58.612 1.00 40.94 189 VAL A C 1
ATOM 1405 O O . VAL A 1 189 ? -28.057 -0.066 57.862 1.00 40.94 189 VAL A O 1
ATOM 1408 N N . ASP A 1 190 ? -27.565 -1.103 59.802 1.00 36.03 190 ASP A N 1
ATOM 1409 C CA . ASP A 1 190 ? -28.813 -0.810 60.486 1.00 36.03 190 ASP A CA 1
ATOM 1410 C C . ASP A 1 190 ? -28.730 0.645 60.976 1.00 36.03 190 ASP A C 1
ATOM 1412 O O . ASP A 1 190 ? -27.980 0.961 61.898 1.00 36.03 190 ASP A O 1
ATOM 1416 N N . TYR A 1 191 ? -29.464 1.551 60.330 1.00 38.91 191 TYR A N 1
ATOM 1417 C CA . TYR A 1 191 ? -29.725 2.879 60.882 1.00 38.91 191 TYR A CA 1
ATOM 1418 C C . TYR A 1 191 ? -30.970 2.783 61.768 1.00 38.91 191 TYR A C 1
ATOM 1420 O O . TYR A 1 191 ? -32.090 3.035 61.316 1.00 38.91 191 TYR A O 1
ATOM 1428 N N . GLU A 1 192 ? -30.785 2.367 63.021 1.00 34.50 192 GLU A N 1
ATOM 1429 C CA . GLU A 1 192 ? -31.793 2.561 64.063 1.00 34.50 192 GLU A CA 1
ATOM 1430 C C . GLU A 1 192 ? -31.614 3.932 64.737 1.00 34.50 192 GLU A C 1
ATOM 1432 O O . GLU A 1 192 ? -30.498 4.387 64.973 1.00 34.50 192 GLU A O 1
ATOM 1437 N N . LYS A 1 193 ? -32.776 4.565 64.938 1.00 33.81 193 LYS A N 1
ATOM 1438 C CA . LYS A 1 193 ? -33.107 5.909 65.443 1.00 33.81 193 LYS A CA 1
ATOM 1439 C C . LYS A 1 193 ? -32.215 6.530 66.516 1.00 33.81 193 LYS A C 1
ATOM 1441 O O . LYS A 1 193 ? -31.929 5.846 67.519 1.00 33.81 193 LYS A O 1
#

Sequence (193 aa):
MLSDGCGTVWRCALLGALAAAVTAVGRCEGQTVQRLLLPTFYGFGAQTTVVVPDRGTVYLGGVDGSRRGQNCCGMPLGGGVPGLGSRERGRNSSTGSAAVSATVIDHRELDRAVLSETERRQHARRDVRGEQVETAASSIRNTASQVGNKYVWLGMQAERDGDLQAARVFYEMAAERGVALQNYRSGRVDYEK

pLDDT: mean 74.0, std 17.67, range [33.81, 96.25]

Radius of gyration: 48.61 Å; chains: 1; bounding box: 137×44×94 Å

Foldseek 3Di:
DDDDDDPPVVVVVVVVVVVVVVPPPPDPPPPPPPPPVDPDDDDDDDDDDDDAPAQGKAWPFKDKDKDKDKDWDDDPPPPDDPPPTDIDIDIDIDMGTDMDGHHDDDVVVVVVVVVVVVVVQVPDQADPVRHGPCDPVNVLLVVLQVQLVVLCVQLVVCVVVVNNVSNVVSLVSSVVSVHNVVVCVVDDDDPDD